Protein AF-A0A8H3M057-F1 (afdb_monomer)

Foldseek 3Di:
DDDDDDDDDCVCVPVDVVVVVVVVVVVVVVVVVVVVVVVVVVVVVVVVVVVVLVVVLVVCVVVPVPVNVCSVVVDDDDDDQDQWDWDDDPPDIDIDRDRVVVVVVVVVCVVPVDPPPPPPDPDLVSDDPVCNVVPPDDPPDDPCPCVCVPPDDDPVNVVVVVVPDDPPDDDDPCVVPD

Nearest PDB structures (foldseek):
  7vw7-assembly1_G  TM=2.055E-01  e=7.957E+00  Enterococcus hirae

Organism: NCBI:txid94130

Secondary structure (DSSP, 8-state):
-PPPPPPPPGGGGGS-HHHHHHHHHHHHHHHHHHHHHHHHHHHHHHHHHHHHHHHHHHHHHHH-HHHHHHHHH--PPPPPP-S-EEEE-SSSEEEE-SHHHHHHHHHHHHHHSS-S-----SSGGGS-HHHHHHHSPPTTS-GGGGTTTTSPPPHHHHHHHHHHSPTTPPPPGGGG--

Structure (mmCIF, N/CA/C/O backbone):
data_AF-A0A8H3M057-F1
#
_entry.id   AF-A0A8H3M057-F1
#
loop_
_atom_site.group_PDB
_atom_site.id
_atom_site.type_symbol
_atom_site.label_atom_id
_atom_site.label_alt_id
_atom_site.label_comp_id
_atom_site.label_asym_id
_atom_site.label_entity_id
_atom_site.label_seq_id
_atom_site.pdbx_PDB_ins_code
_atom_site.Cartn_x
_atom_site.Cartn_y
_atom_site.Cartn_z
_atom_site.occupancy
_atom_site.B_iso_or_equiv
_atom_site.auth_seq_id
_atom_site.auth_comp_id
_atom_site.auth_asym_id
_atom_site.auth_atom_id
_atom_site.pdbx_PDB_model_num
ATOM 1 N N . MET A 1 1 ? -50.864 49.221 27.587 1.00 43.59 1 MET A N 1
ATOM 2 C CA . MET A 1 1 ? -50.871 47.909 26.902 1.00 43.59 1 MET A CA 1
ATOM 3 C C . MET A 1 1 ? -50.223 46.885 27.823 1.00 43.59 1 MET A C 1
ATOM 5 O O . MET A 1 1 ? -49.006 46.873 27.939 1.00 43.59 1 MET A O 1
ATOM 9 N N . THR A 1 2 ? -51.013 46.100 28.552 1.00 45.50 2 THR A N 1
ATOM 10 C CA . THR A 1 2 ? -50.520 45.075 29.485 1.00 45.50 2 THR A CA 1
ATOM 11 C C . THR A 1 2 ? -50.553 43.710 28.795 1.00 45.50 2 THR A C 1
ATOM 13 O O . THR A 1 2 ? -51.601 43.257 28.344 1.00 45.50 2 THR A O 1
ATOM 16 N N . LYS A 1 3 ? -49.381 43.079 28.643 1.00 47.88 3 LYS A N 1
ATOM 17 C CA . LYS A 1 3 ? -49.221 41.743 28.044 1.00 47.88 3 LYS A CA 1
ATOM 18 C C . LYS A 1 3 ? -49.900 40.702 28.942 1.00 47.88 3 LYS A C 1
ATOM 20 O O . LYS A 1 3 ? -49.518 40.570 30.102 1.00 47.88 3 LYS A O 1
ATOM 25 N N . SER A 1 4 ? -50.885 39.973 28.415 1.00 59.31 4 SER A N 1
ATOM 26 C CA . SER A 1 4 ? -51.524 38.864 29.128 1.00 59.31 4 SER A CA 1
ATOM 27 C C . SER A 1 4 ? -50.555 37.688 29.243 1.00 59.31 4 SER A C 1
ATOM 29 O O . SER A 1 4 ? -50.058 37.186 28.232 1.00 59.31 4 SER A O 1
ATOM 31 N N . VAL A 1 5 ? -50.293 37.253 30.472 1.00 62.84 5 VAL A N 1
ATOM 32 C CA . VAL A 1 5 ? -49.501 36.054 30.765 1.00 62.84 5 VAL A CA 1
ATOM 33 C C . VAL A 1 5 ? -50.292 34.824 30.297 1.00 62.84 5 VAL A C 1
ATOM 35 O O . VAL A 1 5 ? -51.479 34.729 30.620 1.00 62.84 5 VAL A O 1
ATOM 38 N N . PRO A 1 6 ? -49.691 33.891 29.537 1.00 60.84 6 PRO A N 1
ATOM 39 C CA . PRO A 1 6 ? -50.387 32.681 29.132 1.00 60.84 6 PRO A CA 1
ATOM 40 C C . PRO A 1 6 ? -50.593 31.793 30.361 1.00 60.84 6 PRO A C 1
ATOM 42 O O . PRO A 1 6 ? -49.635 31.381 31.014 1.00 60.84 6 PRO A O 1
ATOM 45 N N . VAL A 1 7 ? -51.857 31.530 30.690 1.00 64.88 7 VAL A N 1
ATOM 46 C CA . VAL A 1 7 ? -52.239 30.639 31.788 1.00 64.88 7 VAL A CA 1
ATOM 47 C C . VAL A 1 7 ? -52.085 29.202 31.303 1.00 64.88 7 VAL A C 1
ATOM 49 O O . VAL A 1 7 ? -52.731 28.788 30.340 1.00 64.88 7 VAL A O 1
ATOM 52 N N . LEU A 1 8 ? -51.199 28.452 31.958 1.00 59.88 8 LEU A N 1
ATOM 53 C CA . LEU A 1 8 ? -51.015 27.026 31.701 1.00 59.88 8 LEU A CA 1
ATOM 54 C C . LEU A 1 8 ? -52.306 26.254 32.046 1.00 59.88 8 LEU A C 1
ATOM 56 O O . LEU A 1 8 ? -52.955 26.570 33.046 1.00 59.88 8 LEU A O 1
ATOM 60 N N . PRO A 1 9 ? -52.693 25.245 31.245 1.00 65.25 9 PRO A N 1
ATOM 61 C CA . PRO A 1 9 ? -53.917 24.485 31.465 1.00 65.25 9 PRO A CA 1
ATOM 62 C C . PRO A 1 9 ? -53.894 23.766 32.822 1.00 65.25 9 PRO A C 1
ATOM 64 O O . PRO A 1 9 ? -52.920 23.101 33.176 1.00 65.25 9 PRO A O 1
ATOM 67 N N . LEU A 1 10 ? -55.004 23.865 33.564 1.00 56.84 10 LEU A N 1
ATOM 68 C CA . LEU A 1 10 ? -55.187 23.300 34.912 1.00 56.84 10 LEU A CA 1
ATOM 69 C C . LEU A 1 10 ? -54.971 21.777 34.977 1.00 56.84 10 LEU A C 1
ATOM 71 O O . LEU A 1 10 ? -54.727 21.233 36.050 1.00 56.84 10 LEU A O 1
ATOM 75 N N . THR A 1 11 ? -55.002 21.082 33.841 1.00 56.75 11 THR A N 1
ATOM 76 C CA . THR A 1 11 ? -54.708 19.647 33.735 1.00 56.75 11 THR A CA 1
ATOM 77 C C . THR A 1 11 ? -53.265 19.302 34.116 1.00 56.75 11 THR A C 1
ATOM 79 O O . THR A 1 11 ? -53.031 18.217 34.648 1.00 56.75 11 THR A O 1
ATOM 82 N N . LEU A 1 12 ? -52.320 20.238 33.950 1.00 54.53 12 LEU A N 1
ATOM 83 C CA . LEU A 1 12 ? -50.931 20.083 34.399 1.00 54.53 12 LEU A CA 1
ATOM 84 C C . LEU A 1 12 ? -50.784 20.140 35.927 1.00 54.53 12 LEU A C 1
ATOM 86 O O . LEU A 1 12 ? -49.769 19.690 36.445 1.00 54.53 12 LEU A O 1
ATOM 90 N N . SER A 1 13 ? -51.787 20.634 36.664 1.00 55.25 13 SER A N 1
ATOM 91 C CA . SER A 1 13 ? -51.746 20.643 38.136 1.00 55.25 13 SER A CA 1
ATOM 92 C C . SER A 1 13 ? -51.894 19.247 38.752 1.00 55.25 13 SER A C 1
ATOM 94 O O . SER A 1 13 ? -51.426 19.020 39.864 1.00 55.25 13 SER A O 1
ATOM 96 N N . SER A 1 14 ? -52.494 18.296 38.019 1.00 56.38 14 SER A N 1
ATOM 97 C CA . SER A 1 14 ? -52.568 16.883 38.428 1.00 56.38 14 SER A CA 1
ATOM 98 C C . SER A 1 14 ? -51.320 16.077 38.041 1.00 56.38 14 SER A C 1
ATOM 100 O O . SER A 1 14 ? -51.152 14.934 38.467 1.00 56.38 14 SER A O 1
ATOM 102 N N . CYS A 1 15 ? -50.422 16.665 37.244 1.00 56.84 15 CYS A N 1
ATOM 103 C CA . CYS A 1 15 ? -49.157 16.052 36.878 1.00 56.84 15 CYS A CA 1
ATOM 104 C C . CYS A 1 15 ? -48.163 16.251 38.026 1.00 56.84 15 CYS A C 1
ATOM 106 O O . CYS A 1 15 ? -47.521 17.293 38.137 1.00 56.84 15 CYS A O 1
ATOM 108 N N . GLN A 1 16 ? -48.017 15.245 38.890 1.00 63.81 16 GLN A N 1
ATOM 109 C CA . GLN A 1 16 ? -46.915 15.221 39.851 1.00 63.81 16 GLN A CA 1
ATOM 110 C C . GLN A 1 16 ? -45.584 15.298 39.092 1.00 63.81 16 GLN A C 1
ATOM 112 O O . GLN A 1 16 ? -45.336 14.488 38.196 1.00 63.81 16 GLN A O 1
ATOM 117 N N . ALA A 1 17 ? -44.724 16.253 39.459 1.00 66.94 17 ALA A N 1
ATOM 118 C CA . ALA A 1 17 ? -43.394 16.423 38.868 1.00 66.94 17 ALA A CA 1
ATOM 119 C C . ALA A 1 17 ? -42.582 15.113 38.887 1.00 66.94 17 ALA A C 1
ATOM 121 O O . ALA A 1 17 ? -41.850 14.815 37.946 1.00 66.94 17 ALA A O 1
ATOM 122 N N . ASP A 1 18 ? -42.802 14.278 39.904 1.00 72.31 18 ASP A N 1
ATOM 123 C CA . ASP A 1 18 ? -42.192 12.956 40.042 1.00 72.31 18 ASP A CA 1
ATOM 124 C C . ASP A 1 18 ? -42.538 12.006 38.887 1.00 72.31 18 ASP A C 1
ATOM 126 O O . ASP A 1 18 ? -41.692 11.220 38.466 1.00 72.31 18 ASP A O 1
ATOM 130 N N . ASN A 1 19 ? -43.748 12.085 38.325 1.00 77.44 19 ASN A N 1
ATOM 131 C CA . ASN A 1 19 ? -44.142 11.267 37.174 1.00 77.44 19 ASN A CA 1
ATOM 132 C C . ASN A 1 19 ? -43.442 11.730 35.893 1.00 77.44 19 ASN A C 1
ATOM 134 O O . ASN A 1 19 ? -43.066 10.901 35.065 1.00 77.44 19 ASN A O 1
ATOM 138 N N . PHE A 1 20 ? -43.231 13.040 35.743 1.00 83.00 20 PHE A N 1
ATOM 139 C CA . PHE A 1 20 ? -42.493 13.592 34.611 1.00 83.00 20 PHE A CA 1
ATOM 140 C C . PHE A 1 20 ? -41.004 13.239 34.689 1.00 83.00 20 PHE A C 1
ATOM 142 O O . PHE A 1 20 ? -40.439 12.770 33.704 1.00 83.00 20 PHE A O 1
ATOM 149 N N . ASN A 1 21 ? -40.392 13.377 35.868 1.00 85.12 21 ASN A N 1
ATOM 150 C CA . ASN A 1 21 ? -38.995 13.002 36.094 1.00 85.12 21 ASN A CA 1
ATOM 151 C C . ASN A 1 21 ? -38.770 11.504 35.854 1.00 85.12 21 ASN A C 1
ATOM 153 O O . ASN A 1 21 ? -37.876 11.141 35.098 1.00 85.12 21 ASN A O 1
ATOM 157 N N . LYS A 1 22 ? -39.648 10.633 36.373 1.00 86.88 22 LYS A N 1
ATOM 158 C CA . LYS A 1 22 ? -39.590 9.185 36.101 1.00 86.88 22 LYS A CA 1
ATOM 159 C C . LYS A 1 22 ? -39.684 8.859 34.609 1.00 86.88 22 LYS A C 1
ATOM 161 O O . LYS A 1 22 ? -38.967 7.985 34.121 1.00 86.88 22 LYS A O 1
ATOM 166 N N . LEU A 1 23 ? -40.564 9.542 33.876 1.00 89.50 23 LEU A N 1
ATOM 167 C CA . LEU A 1 23 ? -40.721 9.341 32.435 1.00 89.50 23 LEU A CA 1
ATOM 168 C C . LEU A 1 23 ? -39.486 9.824 31.664 1.00 89.50 23 LEU A C 1
ATOM 170 O O . LEU A 1 23 ? -39.010 9.125 30.769 1.00 89.50 23 LEU A O 1
ATOM 174 N N . PHE A 1 24 ? -38.936 10.979 32.041 1.00 91.94 24 PHE A N 1
ATOM 175 C CA . PHE A 1 24 ? -37.699 11.507 31.475 1.00 91.94 24 PHE A CA 1
ATOM 176 C C . PHE A 1 24 ? -36.509 10.573 31.729 1.00 91.94 24 PHE A C 1
ATOM 178 O O . PHE A 1 24 ? -35.771 10.258 30.795 1.00 91.94 24 PHE A O 1
ATOM 185 N N . ASP A 1 25 ? -36.361 10.063 32.953 1.00 93.00 25 ASP A N 1
ATOM 186 C CA . ASP A 1 25 ? -35.314 9.107 33.319 1.00 93.00 25 ASP A CA 1
ATOM 187 C C . ASP A 1 25 ? -35.438 7.808 32.520 1.00 93.00 25 ASP A C 1
ATOM 189 O O . ASP A 1 25 ? -34.443 7.297 32.001 1.00 93.00 25 ASP A O 1
ATOM 193 N N . THR A 1 26 ? -36.667 7.315 32.344 1.00 95.06 26 THR A N 1
ATOM 194 C CA . THR A 1 26 ? -36.945 6.118 31.540 1.00 95.06 26 THR A CA 1
ATOM 195 C C . THR A 1 26 ? -36.559 6.338 30.079 1.00 95.06 26 THR A C 1
ATOM 197 O O . THR A 1 26 ? -35.817 5.535 29.518 1.00 95.06 26 THR A O 1
ATOM 200 N N . LEU A 1 27 ? -36.980 7.449 29.465 1.00 94.94 27 LEU A N 1
ATOM 201 C CA . LEU A 1 27 ? -36.620 7.783 28.082 1.00 94.94 27 LEU A CA 1
ATOM 202 C C . LEU A 1 27 ? -35.111 7.978 27.907 1.00 94.94 27 LEU A C 1
ATOM 204 O O . LEU A 1 27 ? -34.534 7.501 26.930 1.00 94.94 27 LEU A O 1
ATOM 208 N N . SER A 1 28 ? -34.461 8.650 28.857 1.00 96.19 28 SER A N 1
ATOM 209 C CA . SER A 1 28 ? -33.010 8.843 28.876 1.00 96.19 28 SER A CA 1
ATOM 210 C C . SER A 1 28 ? -32.277 7.504 28.952 1.00 96.19 28 SER A C 1
ATOM 212 O O . SER A 1 28 ? -31.330 7.266 28.199 1.00 96.19 28 SER A O 1
ATOM 214 N N . HIS A 1 29 ? -32.745 6.593 29.807 1.00 96.38 29 HIS A N 1
ATOM 215 C CA . HIS A 1 29 ? -32.202 5.245 29.920 1.00 96.38 29 HIS A CA 1
ATOM 216 C C . HIS A 1 29 ? -32.407 4.437 28.630 1.00 96.38 29 HIS A C 1
ATOM 218 O O . HIS A 1 29 ? -31.439 3.904 28.088 1.00 96.38 29 HIS A O 1
ATOM 224 N N . SER A 1 30 ? -33.622 4.412 28.078 1.00 96.75 30 SER A N 1
ATOM 225 C CA . SER A 1 30 ? -33.925 3.726 26.816 1.00 96.75 30 SER A CA 1
ATOM 226 C C . SER A 1 30 ? -33.113 4.272 25.641 1.00 96.75 30 SER A C 1
ATOM 228 O O . SER A 1 30 ? -32.605 3.493 24.841 1.00 96.75 30 SER A O 1
ATOM 230 N N . SER A 1 31 ? -32.926 5.591 25.555 1.00 97.44 31 SER A N 1
ATOM 231 C CA . SER A 1 31 ? -32.091 6.228 24.529 1.00 97.44 31 SER A CA 1
ATOM 232 C C . SER A 1 31 ? -30.629 5.780 24.625 1.00 97.44 31 SER A C 1
ATOM 234 O O . SER A 1 31 ? -30.019 5.407 23.620 1.00 97.44 31 SER A O 1
ATOM 236 N N . LYS A 1 32 ? -30.072 5.722 25.844 1.00 97.62 32 LYS A N 1
ATOM 237 C CA . LYS A 1 32 ? -28.714 5.205 26.082 1.00 97.62 32 LYS A CA 1
ATOM 238 C C . LYS A 1 32 ? -28.589 3.733 25.688 1.00 97.62 32 LYS A C 1
ATOM 240 O O . LYS A 1 32 ? -27.613 3.378 25.031 1.00 97.62 32 LYS A O 1
ATOM 245 N N . LEU A 1 33 ? -29.572 2.900 26.043 1.00 97.94 33 LEU A N 1
ATOM 246 C CA . LEU A 1 33 ? -29.604 1.485 25.658 1.00 97.94 33 LEU A CA 1
ATOM 247 C C . LEU A 1 33 ? -29.672 1.313 24.138 1.00 97.94 33 LEU A C 1
ATOM 249 O O . LEU A 1 33 ? -28.899 0.541 23.578 1.00 97.94 33 LEU A O 1
ATOM 253 N N . LEU A 1 34 ? -30.541 2.067 23.462 1.00 98.25 34 LEU A N 1
ATOM 254 C CA . LEU A 1 34 ? -30.676 2.023 22.008 1.00 98.25 34 LEU A CA 1
ATOM 255 C C . LEU A 1 34 ? -29.378 2.444 21.315 1.00 98.25 34 LEU A C 1
ATOM 257 O O . LEU A 1 34 ? -28.934 1.780 20.382 1.00 98.25 34 LEU A O 1
ATOM 261 N N . ARG A 1 35 ? -28.732 3.510 21.800 1.00 98.19 35 ARG A N 1
ATOM 262 C CA . ARG A 1 35 ? -27.425 3.941 21.294 1.00 98.19 35 ARG A CA 1
ATOM 263 C C . ARG A 1 35 ? -26.358 2.866 21.504 1.00 98.19 35 ARG A C 1
ATOM 265 O O . ARG A 1 35 ? -25.562 2.633 20.602 1.00 98.19 35 ARG A O 1
ATOM 272 N N . GLY A 1 36 ? -26.351 2.200 22.659 1.00 98.38 36 GLY A N 1
ATOM 273 C CA . GLY A 1 36 ? -25.453 1.075 22.931 1.00 98.38 36 GLY A CA 1
ATOM 274 C C . GLY A 1 36 ? -25.667 -0.093 21.965 1.00 98.38 36 GLY A C 1
ATOM 275 O O . GLY A 1 36 ? -24.707 -0.589 21.382 1.00 98.38 36 GLY A O 1
ATOM 276 N N . LEU A 1 37 ? -26.924 -0.478 21.734 1.00 98.31 37 LEU A N 1
ATOM 277 C CA . LEU A 1 37 ? -27.286 -1.523 20.773 1.00 98.31 37 LEU A CA 1
ATOM 278 C C . LEU A 1 37 ? -26.901 -1.155 19.337 1.00 98.31 37 LEU A C 1
ATOM 280 O O . LEU A 1 37 ? -26.382 -2.001 18.615 1.00 98.31 37 LEU A O 1
ATOM 284 N N . HIS A 1 38 ? -27.117 0.098 18.932 1.00 98.19 38 HIS A N 1
ATOM 285 C CA . HIS A 1 38 ? -26.703 0.587 17.618 1.00 98.19 38 HIS A CA 1
ATOM 286 C C . HIS A 1 38 ? -25.192 0.451 17.425 1.00 98.19 38 HIS A C 1
ATOM 288 O O . HIS A 1 38 ? -24.759 -0.132 16.440 1.00 98.19 38 HIS A O 1
ATOM 294 N N . LEU A 1 39 ? -24.393 0.938 18.381 1.00 98.44 39 LEU A N 1
ATOM 295 C CA . LEU A 1 39 ? -22.930 0.847 18.314 1.00 98.44 39 LEU A CA 1
ATOM 296 C C . LEU A 1 39 ? -22.446 -0.608 18.263 1.00 98.44 39 LEU A C 1
ATOM 298 O O . LEU A 1 39 ? -21.496 -0.912 17.547 1.00 98.44 39 LEU A O 1
ATOM 302 N N . LEU A 1 40 ? -23.111 -1.511 18.990 1.00 98.38 40 LEU A N 1
ATOM 303 C CA . LEU A 1 40 ? -22.807 -2.940 18.934 1.00 98.38 40 LEU A CA 1
ATOM 304 C C . LEU A 1 40 ? -23.081 -3.516 17.538 1.00 98.38 40 LEU A C 1
ATOM 306 O O . LEU A 1 40 ? -22.223 -4.192 16.980 1.00 98.38 40 LEU A O 1
ATOM 310 N N . LYS A 1 41 ? -24.246 -3.216 16.954 1.00 98.31 41 LYS A N 1
ATOM 311 C CA . LYS A 1 41 ? -24.603 -3.676 15.604 1.00 98.31 41 LYS A CA 1
ATOM 312 C C . LYS A 1 41 ? -23.725 -3.081 14.517 1.00 98.31 41 LYS A C 1
ATOM 314 O O . LYS A 1 41 ? -23.362 -3.783 13.579 1.00 98.31 41 LYS A O 1
ATOM 319 N N . GLU A 1 42 ? -23.356 -1.818 14.658 1.00 98.38 42 GLU A N 1
ATOM 320 C CA . GLU A 1 42 ? -22.405 -1.168 13.768 1.00 98.38 42 GLU A CA 1
ATOM 321 C C . GLU A 1 42 ? -21.048 -1.870 13.828 1.00 98.38 42 GLU A C 1
ATOM 323 O O . GLU A 1 42 ? -20.503 -2.211 12.784 1.00 98.38 42 GLU A O 1
ATOM 328 N N . LYS A 1 43 ? -20.548 -2.189 15.028 1.00 98.38 43 LYS A N 1
ATOM 329 C CA . LYS A 1 43 ? -19.308 -2.956 15.181 1.00 98.38 43 LYS A CA 1
ATOM 330 C C . LYS A 1 43 ? -19.400 -4.346 14.542 1.00 98.38 43 LYS A C 1
ATOM 332 O O . LYS A 1 43 ? -18.522 -4.697 13.766 1.00 98.38 43 LYS A O 1
ATOM 337 N N . GLU A 1 44 ? -20.466 -5.103 14.807 1.00 98.31 44 GLU A N 1
ATOM 338 C CA . GLU A 1 44 ? -20.681 -6.426 14.191 1.00 98.31 44 GLU A CA 1
ATOM 339 C C . GLU A 1 44 ? -20.674 -6.355 12.655 1.00 98.31 44 GLU A C 1
ATOM 341 O O . GLU A 1 44 ? -20.100 -7.218 11.983 1.00 98.31 44 GLU A O 1
ATOM 346 N N . PHE A 1 45 ? -21.293 -5.315 12.091 1.00 98.44 45 PHE A N 1
ATOM 347 C CA . PHE A 1 45 ? -21.301 -5.079 10.652 1.00 98.44 45 PHE A CA 1
ATOM 348 C C . PHE A 1 45 ? -19.905 -4.739 10.119 1.00 98.44 45 PHE A C 1
ATOM 350 O O . PHE A 1 45 ? -19.492 -5.302 9.105 1.00 98.44 45 PHE A O 1
ATOM 357 N N . GLN A 1 46 ? -19.168 -3.857 10.801 1.00 98.31 46 GLN A N 1
ATOM 358 C CA . GLN A 1 46 ? -17.799 -3.506 10.420 1.00 98.31 46 GLN A CA 1
ATOM 359 C C . GLN A 1 46 ? -16.884 -4.733 10.452 1.00 98.31 46 GLN A C 1
ATOM 361 O O . GLN A 1 46 ? -16.205 -5.001 9.464 1.00 98.31 46 GLN A O 1
ATOM 366 N N . ASP A 1 47 ? -16.930 -5.526 11.524 1.00 98.31 47 ASP A N 1
ATOM 367 C CA . ASP A 1 47 ? -16.115 -6.737 11.673 1.00 98.31 47 ASP A CA 1
ATOM 368 C C . ASP A 1 47 ? -16.423 -7.752 10.556 1.00 98.31 47 ASP A C 1
ATOM 370 O O . ASP A 1 47 ? -15.514 -8.298 9.925 1.00 98.31 47 ASP A O 1
ATOM 374 N N . SER A 1 48 ? -17.709 -7.948 10.240 1.00 98.25 48 SER A N 1
ATOM 375 C CA . SER A 1 48 ? -18.142 -8.832 9.148 1.00 98.25 48 SER A CA 1
ATOM 376 C C . SER A 1 48 ? -17.692 -8.323 7.777 1.00 98.25 48 SER A C 1
ATOM 378 O O . SER A 1 48 ? -17.239 -9.103 6.940 1.00 98.25 48 SER A O 1
ATOM 380 N N . SER A 1 49 ? -17.789 -7.012 7.549 1.00 97.94 49 SER A N 1
ATOM 381 C CA . SER A 1 49 ? -17.362 -6.374 6.304 1.00 97.94 49 SER A CA 1
ATOM 382 C C . SER A 1 49 ? -15.853 -6.494 6.108 1.00 97.94 49 SER A C 1
ATOM 384 O O . SER A 1 49 ? -15.408 -6.895 5.033 1.00 97.94 49 SER A O 1
ATOM 386 N N . ILE A 1 50 ? -15.059 -6.217 7.148 1.00 96.62 50 ILE A N 1
ATOM 387 C CA . ILE A 1 50 ? -13.598 -6.357 7.116 1.00 96.62 50 ILE A CA 1
ATOM 388 C C . ILE A 1 50 ? -13.224 -7.797 6.773 1.00 96.62 50 ILE A C 1
ATOM 390 O O . ILE A 1 50 ? -12.433 -8.018 5.856 1.00 96.62 50 ILE A O 1
ATOM 394 N N . LYS A 1 51 ? -13.836 -8.777 7.448 1.00 98.06 51 LYS A N 1
ATOM 395 C CA . LYS A 1 51 ? -13.576 -10.195 7.192 1.00 98.06 51 LYS A CA 1
ATOM 396 C C . LYS A 1 51 ? -13.880 -10.581 5.743 1.00 98.06 51 LYS A C 1
ATOM 398 O O . LYS A 1 51 ? -13.030 -11.172 5.086 1.00 98.06 51 LYS A O 1
ATOM 403 N N . ALA A 1 52 ? -15.039 -10.181 5.223 1.00 97.50 52 ALA A N 1
ATOM 404 C CA . ALA A 1 52 ? -15.422 -10.468 3.843 1.00 97.50 52 ALA A CA 1
ATOM 405 C C . ALA A 1 52 ? -14.466 -9.830 2.817 1.00 97.50 52 ALA A C 1
ATOM 407 O O . ALA A 1 52 ? -14.141 -10.447 1.804 1.00 97.50 52 ALA A O 1
ATOM 408 N N . HIS A 1 53 ? -13.977 -8.611 3.073 1.00 95.12 53 HIS A N 1
ATOM 409 C CA . HIS A 1 53 ? -12.997 -7.965 2.194 1.00 95.12 53 HIS A CA 1
ATOM 410 C C . HIS A 1 53 ? -11.634 -8.664 2.228 1.00 95.12 53 HIS A C 1
ATOM 412 O O . HIS A 1 53 ? -10.990 -8.753 1.184 1.00 95.12 53 HIS A O 1
ATOM 418 N N . ILE A 1 54 ? -11.204 -9.171 3.389 1.00 95.31 54 ILE A N 1
ATOM 419 C CA . ILE A 1 54 ? -9.980 -9.976 3.511 1.00 95.31 54 ILE A CA 1
ATOM 420 C C . ILE A 1 54 ? -10.131 -11.276 2.717 1.00 95.31 54 ILE A C 1
ATOM 422 O O . ILE A 1 54 ? -9.313 -11.532 1.841 1.00 95.31 54 ILE A O 1
ATOM 426 N N . GLU A 1 55 ? -11.210 -12.031 2.938 1.00 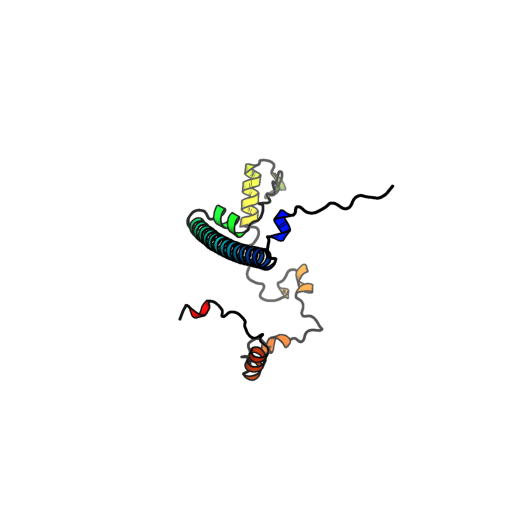96.75 55 GLU A N 1
ATOM 427 C CA . GLU A 1 55 ? -11.475 -13.292 2.230 1.00 96.75 55 GLU A CA 1
ATOM 428 C C . GLU A 1 55 ? -11.527 -13.092 0.706 1.00 96.75 55 GLU A C 1
ATOM 430 O O . GLU A 1 55 ? -10.912 -13.842 -0.050 1.00 96.75 55 GL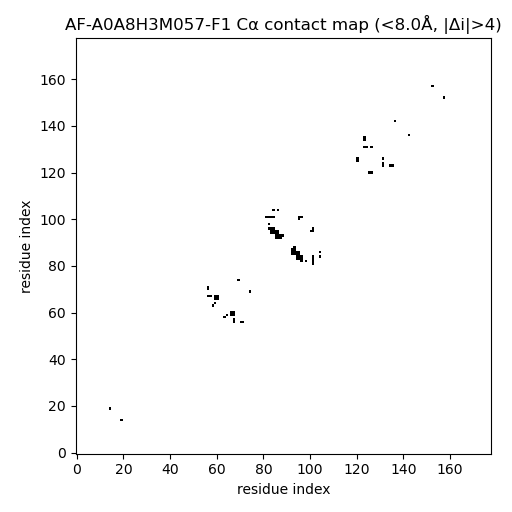U A O 1
ATOM 435 N N . ASN A 1 56 ? -12.204 -12.039 0.238 1.00 95.62 56 ASN A N 1
ATOM 436 C CA . ASN A 1 56 ? -12.259 -11.709 -1.186 1.00 95.62 56 ASN A CA 1
ATOM 437 C C . ASN A 1 56 ? -10.881 -11.330 -1.748 1.00 95.62 56 ASN A C 1
ATOM 439 O O . ASN A 1 56 ? -10.548 -11.657 -2.885 1.00 95.62 56 ASN A O 1
ATOM 443 N N . ARG A 1 57 ? -10.064 -10.620 -0.968 1.00 94.25 57 ARG A N 1
ATOM 444 C CA . ARG A 1 57 ? -8.708 -10.252 -1.374 1.00 94.25 57 ARG A CA 1
ATOM 445 C C . ARG A 1 57 ? -7.809 -11.481 -1.479 1.00 94.25 57 ARG A C 1
ATOM 447 O O . ARG A 1 57 ? -7.066 -11.574 -2.450 1.00 94.25 57 ARG A O 1
ATOM 454 N N . ASP A 1 58 ? -7.906 -12.407 -0.535 1.00 95.38 58 ASP A N 1
ATOM 455 C CA . ASP A 1 58 ? -7.135 -13.651 -0.545 1.00 95.38 58 ASP A CA 1
ATOM 456 C C . ASP A 1 58 ? -7.558 -14.536 -1.730 1.00 95.38 58 ASP A C 1
ATOM 458 O O . ASP A 1 58 ? -6.710 -15.027 -2.468 1.00 95.38 58 ASP A O 1
ATOM 462 N N . LEU A 1 59 ? -8.859 -14.614 -2.028 1.00 96.75 59 LEU A N 1
ATOM 463 C CA . LEU A 1 59 ? -9.348 -15.272 -3.243 1.00 96.75 59 LEU A CA 1
ATOM 464 C C . LEU A 1 59 ? -8.787 -14.626 -4.519 1.00 96.75 59 LEU A C 1
ATOM 466 O O . LEU A 1 59 ? -8.369 -15.326 -5.443 1.00 96.75 59 LEU A O 1
ATOM 470 N N . ASN A 1 60 ? -8.774 -13.292 -4.592 1.00 96.00 60 ASN A N 1
ATOM 471 C CA . ASN A 1 60 ? -8.211 -12.580 -5.739 1.00 96.00 60 ASN A CA 1
ATOM 472 C C . ASN A 1 60 ? -6.703 -12.814 -5.865 1.00 96.00 60 ASN A C 1
ATOM 474 O O . ASN A 1 60 ? -6.202 -12.852 -6.981 1.00 96.00 60 ASN A O 1
ATOM 478 N N . PHE A 1 61 ? -5.971 -13.002 -4.766 1.00 94.94 61 PHE A N 1
ATOM 479 C CA . PHE A 1 61 ? -4.546 -13.324 -4.833 1.00 94.94 61 PHE A CA 1
ATOM 480 C C . PHE A 1 61 ? -4.298 -14.615 -5.627 1.00 94.94 61 PHE A C 1
ATOM 482 O O . PHE A 1 61 ? -3.411 -14.642 -6.481 1.00 94.94 61 PHE A O 1
ATOM 489 N N . ASP A 1 62 ? -5.130 -15.637 -5.410 1.00 95.06 62 ASP A N 1
ATOM 490 C CA . ASP A 1 62 ? -5.010 -16.933 -6.084 1.00 95.06 62 ASP A CA 1
ATOM 491 C C . ASP A 1 62 ? -5.612 -16.950 -7.500 1.00 95.06 62 ASP A C 1
ATOM 493 O O . ASP A 1 62 ? -5.146 -17.692 -8.367 1.00 95.06 62 ASP A O 1
A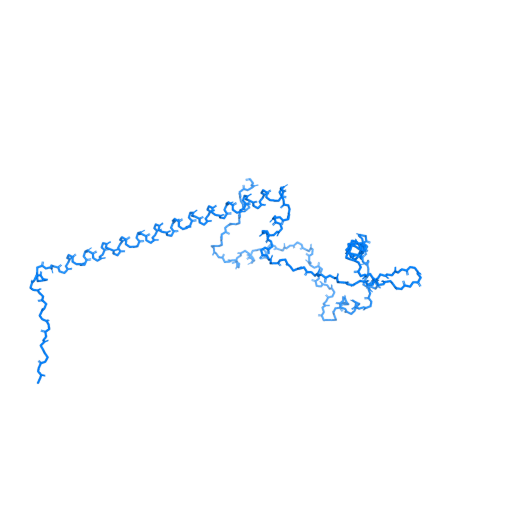TOM 497 N N . THR A 1 63 ? -6.660 -16.157 -7.750 1.00 96.00 63 THR A N 1
ATOM 498 C CA . THR A 1 63 ? -7.470 -16.253 -8.983 1.00 96.00 63 THR A CA 1
ATOM 499 C C . THR A 1 63 ? -7.281 -15.099 -9.969 1.00 96.00 63 THR A C 1
ATOM 501 O O . THR A 1 63 ? -7.337 -15.320 -11.179 1.00 96.00 63 THR A O 1
ATOM 504 N N . ASP A 1 64 ? -7.040 -13.878 -9.486 1.00 95.00 64 ASP A N 1
ATOM 505 C CA . ASP A 1 64 ? -6.864 -12.669 -10.295 1.00 95.00 64 ASP A CA 1
ATOM 506 C C . ASP A 1 64 ? -5.932 -11.662 -9.600 1.00 95.00 64 ASP A C 1
ATOM 508 O O . ASP A 1 64 ? -6.345 -10.720 -8.908 1.00 95.00 64 ASP A O 1
ATOM 512 N N . ILE A 1 65 ? -4.635 -11.833 -9.867 1.00 93.62 65 ILE A N 1
ATOM 513 C CA . ILE A 1 65 ? -3.560 -10.978 -9.353 1.00 93.62 65 ILE A CA 1
ATOM 514 C C . ILE A 1 65 ? -3.818 -9.494 -9.670 1.00 93.62 65 ILE A C 1
ATOM 516 O O . ILE A 1 65 ? -3.460 -8.631 -8.868 1.00 93.62 65 ILE A O 1
ATOM 520 N N . SER A 1 66 ? -4.458 -9.161 -10.797 1.00 89.81 66 SER A N 1
ATOM 521 C CA . SER A 1 66 ? -4.727 -7.761 -11.151 1.00 89.81 66 SER A CA 1
ATOM 522 C C . SER A 1 66 ? -5.740 -7.143 -10.192 1.00 89.81 66 SER A C 1
ATOM 524 O O . SER A 1 66 ? -5.500 -6.060 -9.656 1.00 89.81 66 SER A O 1
ATOM 526 N N . SER A 1 67 ? -6.845 -7.839 -9.922 1.00 91.12 67 SER A N 1
ATOM 527 C CA . SER A 1 67 ? -7.855 -7.394 -8.957 1.00 91.12 67 SER A CA 1
ATOM 528 C C . SER A 1 67 ? -7.307 -7.332 -7.532 1.00 91.12 67 SER A C 1
ATOM 530 O O . SER A 1 67 ? -7.587 -6.367 -6.816 1.00 91.12 67 SER A O 1
ATOM 532 N N . PHE A 1 68 ? -6.454 -8.283 -7.138 1.00 93.94 68 PHE A N 1
ATOM 533 C CA . PHE A 1 68 ? -5.726 -8.226 -5.867 1.00 93.94 68 PHE A CA 1
ATOM 534 C C . PHE A 1 68 ? -4.857 -6.966 -5.763 1.00 93.94 68 PHE A C 1
ATOM 536 O O . PHE A 1 68 ? -4.989 -6.199 -4.807 1.00 93.94 68 PHE A O 1
ATOM 543 N N . ILE A 1 69 ? -4.006 -6.717 -6.763 1.00 89.94 69 ILE A N 1
ATOM 544 C CA . ILE A 1 69 ? -3.115 -5.551 -6.810 1.00 89.94 69 ILE A CA 1
ATOM 545 C C . ILE A 1 69 ? -3.927 -4.253 -6.721 1.00 89.94 69 ILE A C 1
ATOM 547 O O . ILE A 1 69 ? -3.580 -3.361 -5.943 1.00 89.94 69 ILE A O 1
ATO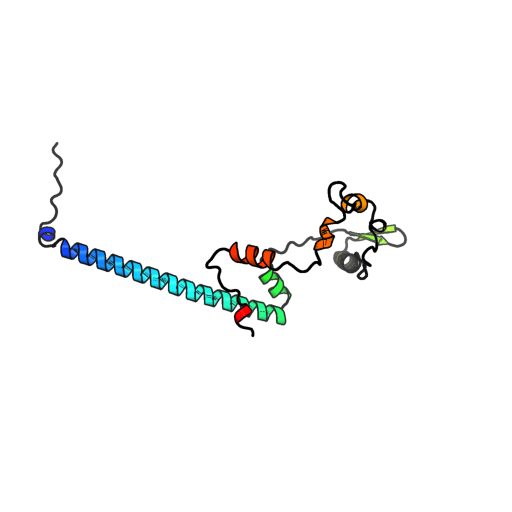M 551 N N . ASN A 1 70 ? -5.032 -4.156 -7.462 1.00 88.62 70 ASN A N 1
ATOM 552 C CA . ASN A 1 70 ? -5.914 -2.989 -7.435 1.00 88.62 70 ASN A CA 1
ATOM 553 C C . ASN A 1 70 ? -6.515 -2.768 -6.038 1.00 88.62 70 ASN A C 1
ATOM 555 O O . ASN A 1 70 ? -6.532 -1.640 -5.540 1.00 88.62 70 ASN A O 1
ATOM 559 N N . SER A 1 71 ? -6.978 -3.846 -5.400 1.00 87.44 71 SER A N 1
ATOM 560 C CA . SER A 1 71 ? -7.574 -3.820 -4.062 1.00 87.44 71 SER A CA 1
ATOM 561 C C . SER A 1 71 ? -6.566 -3.403 -2.986 1.00 87.44 71 SER A C 1
ATOM 563 O O . SER A 1 71 ? -6.870 -2.531 -2.175 1.00 87.44 71 SER A O 1
ATOM 565 N N . VAL A 1 72 ? -5.352 -3.965 -3.001 1.00 89.38 72 VAL A N 1
ATOM 566 C CA . VAL A 1 72 ? -4.309 -3.678 -1.999 1.00 89.38 72 VAL A CA 1
ATOM 567 C C . VAL A 1 72 ? -3.774 -2.260 -2.126 1.00 89.38 72 VAL A C 1
ATOM 569 O O . VAL A 1 72 ? -3.536 -1.591 -1.123 1.00 89.38 72 VAL A O 1
ATOM 572 N N . LEU A 1 73 ? -3.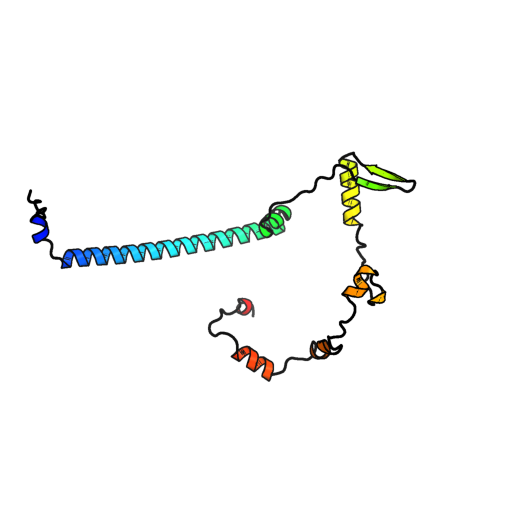547 -1.797 -3.355 1.00 86.25 73 LEU A N 1
ATOM 573 C CA . LEU A 1 73 ? -2.918 -0.502 -3.574 1.00 86.25 73 LEU A CA 1
ATOM 574 C C . LEU A 1 73 ? -3.882 0.665 -3.353 1.00 86.25 73 LEU A C 1
ATOM 576 O O . LEU A 1 73 ? -3.406 1.785 -3.174 1.00 86.25 73 LEU A O 1
ATOM 580 N N . SER A 1 74 ? -5.200 0.422 -3.401 1.00 79.88 74 SER A N 1
ATOM 581 C CA . SER A 1 74 ? -6.268 1.415 -3.207 1.00 79.88 74 SER A CA 1
ATOM 582 C C . SER A 1 74 ? -5.994 2.756 -3.916 1.00 79.88 74 SER A C 1
ATOM 584 O O . SER A 1 74 ? -6.305 3.833 -3.402 1.00 79.88 74 SER A O 1
ATOM 586 N N . ARG A 1 75 ? -5.367 2.709 -5.098 1.00 79.31 75 ARG A N 1
ATOM 587 C CA . ARG A 1 75 ? -4.887 3.889 -5.831 1.00 79.31 75 ARG A CA 1
ATOM 588 C C . ARG A 1 75 ? -5.382 3.875 -7.265 1.00 79.31 75 ARG A C 1
ATOM 590 O O . ARG A 1 75 ? -5.505 2.817 -7.876 1.00 79.31 75 ARG A O 1
ATOM 597 N N . SER A 1 76 ? -5.611 5.059 -7.830 1.00 76.56 76 SER A N 1
ATOM 598 C CA . SER A 1 76 ? -5.971 5.170 -9.242 1.00 76.56 76 SER A CA 1
ATOM 599 C C . SER A 1 76 ? -4.781 4.830 -10.140 1.00 76.56 76 SER A C 1
ATOM 601 O O . SER A 1 76 ? -3.641 5.239 -9.895 1.00 76.56 76 SER A O 1
ATOM 603 N N . HIS A 1 77 ? -5.047 4.064 -11.195 1.00 73.69 77 HIS A N 1
ATOM 604 C CA . HIS A 1 77 ? -4.027 3.668 -12.156 1.00 73.69 77 HIS A CA 1
ATOM 605 C C . HIS A 1 77 ? -3.709 4.855 -13.056 1.00 73.69 77 HIS A C 1
ATOM 607 O O . HIS A 1 77 ? -4.563 5.339 -13.798 1.00 73.69 77 HIS A O 1
ATOM 613 N N . ARG A 1 78 ? -2.465 5.331 -12.992 1.00 79.56 78 ARG A N 1
ATOM 614 C CA . ARG A 1 78 ? -1.956 6.333 -13.928 1.00 79.56 78 ARG A CA 1
ATOM 615 C C . ARG A 1 78 ? -1.277 5.599 -15.071 1.00 79.56 78 ARG A C 1
ATOM 617 O O . ARG A 1 78 ? -0.302 4.887 -14.852 1.00 79.56 78 ARG A O 1
ATOM 624 N N . LYS A 1 79 ? -1.806 5.768 -16.279 1.00 80.69 79 LYS A N 1
ATOM 625 C CA . LYS A 1 79 ? -1.205 5.238 -17.501 1.00 80.69 7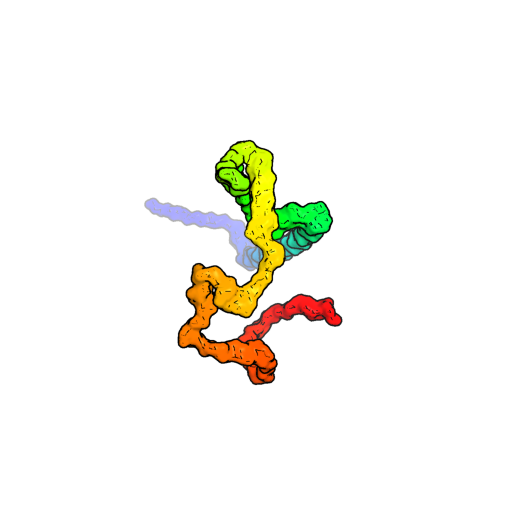9 LYS A CA 1
ATOM 626 C C . LYS A 1 79 ? -0.515 6.376 -18.238 1.00 80.69 79 LYS A C 1
ATOM 628 O O . LYS A 1 79 ? -1.125 7.416 -18.469 1.00 80.69 79 LYS A O 1
ATOM 633 N N . ILE A 1 80 ? 0.740 6.162 -18.609 1.00 83.94 80 ILE A N 1
ATOM 634 C CA . ILE A 1 80 ? 1.431 7.014 -19.574 1.00 83.94 80 ILE A CA 1
ATOM 635 C C . ILE A 1 80 ? 1.174 6.400 -20.948 1.00 83.94 80 ILE A C 1
ATOM 637 O O . ILE A 1 80 ? 1.365 5.199 -21.137 1.00 83.94 80 ILE A O 1
ATOM 641 N N . VAL A 1 81 ? 0.685 7.208 -21.883 1.00 85.94 81 VAL A N 1
ATOM 642 C CA . VAL A 1 81 ? 0.556 6.831 -23.293 1.00 85.94 81 VAL A CA 1
ATOM 643 C C . VAL A 1 81 ? 1.707 7.500 -24.026 1.00 85.94 81 VAL A C 1
ATOM 645 O O . VAL A 1 81 ? 1.911 8.704 -23.881 1.00 85.94 81 VAL A O 1
ATOM 648 N N . LEU A 1 82 ? 2.497 6.704 -24.739 1.00 90.81 82 LEU A N 1
ATOM 649 C CA . LEU A 1 82 ? 3.624 7.186 -25.523 1.00 90.81 82 LEU A CA 1
ATOM 650 C C . LEU A 1 82 ? 3.225 7.162 -26.994 1.00 90.81 82 LEU A C 1
ATOM 652 O O . LEU A 1 82 ? 2.948 6.097 -27.535 1.00 90.81 82 LEU A O 1
ATOM 656 N N . ASP A 1 83 ? 3.212 8.332 -27.627 1.00 92.69 83 ASP A N 1
ATOM 657 C CA . ASP A 1 83 ? 2.868 8.459 -29.048 1.00 92.69 83 ASP A CA 1
ATOM 658 C C . ASP A 1 83 ? 4.087 8.300 -29.964 1.00 92.69 83 ASP A C 1
ATOM 660 O O . ASP A 1 83 ? 3.943 8.112 -31.172 1.00 92.69 83 ASP A O 1
ATOM 664 N N . ARG A 1 84 ? 5.299 8.460 -29.410 1.00 93.31 84 ARG A N 1
ATOM 665 C CA . ARG A 1 84 ? 6.565 8.456 -30.151 1.00 93.31 84 ARG A CA 1
ATOM 666 C C . ARG A 1 84 ? 7.708 7.967 -29.274 1.00 93.31 84 ARG A C 1
ATOM 668 O O . ARG A 1 84 ? 7.842 8.425 -28.140 1.00 93.31 84 ARG A O 1
ATOM 675 N N . VAL A 1 85 ? 8.558 7.100 -29.816 1.00 93.12 85 VAL A N 1
ATOM 676 C CA . VAL A 1 85 ? 9.745 6.575 -29.120 1.00 93.12 85 VAL A CA 1
ATOM 677 C C . VAL A 1 85 ? 10.942 6.578 -30.065 1.00 93.12 85 VAL A C 1
ATOM 679 O O . VAL A 1 85 ? 10.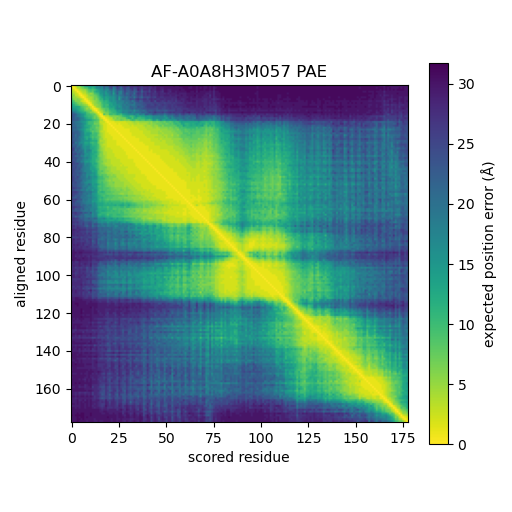815 6.199 -31.226 1.00 93.12 85 VAL A O 1
ATOM 682 N N . PHE A 1 86 ? 12.107 7.005 -29.573 1.00 92.88 86 PHE A N 1
ATOM 683 C CA . PHE A 1 86 ? 13.373 6.840 -30.286 1.00 92.88 86 PHE A CA 1
ATOM 684 C C . PHE A 1 86 ? 14.056 5.551 -29.839 1.00 92.88 86 PHE A C 1
ATOM 686 O O . PHE A 1 86 ? 14.251 5.345 -28.642 1.00 92.88 86 PHE A O 1
ATOM 693 N N . ILE A 1 87 ? 14.455 4.720 -30.799 1.00 90.94 87 ILE A N 1
ATOM 694 C CA . ILE A 1 87 ? 15.244 3.511 -30.554 1.00 90.94 87 ILE A CA 1
ATOM 695 C C . ILE A 1 87 ? 16.623 3.624 -31.208 1.00 90.94 87 ILE A C 1
ATOM 697 O O . ILE A 1 87 ? 16.793 4.243 -32.265 1.00 90.94 87 ILE A O 1
ATOM 701 N N . ASN A 1 88 ? 17.618 3.005 -30.574 1.00 84.50 88 ASN A N 1
ATOM 702 C CA . ASN A 1 88 ? 18.967 2.895 -31.120 1.00 84.50 88 ASN A CA 1
ATOM 703 C C . ASN A 1 88 ? 18.987 1.787 -32.181 1.00 84.50 88 ASN A C 1
ATOM 705 O O . ASN A 1 88 ? 19.062 0.610 -31.836 1.00 84.50 88 ASN A O 1
ATOM 709 N N . HIS A 1 89 ? 18.919 2.151 -33.464 1.00 78.44 89 HIS A N 1
ATOM 710 C CA . HIS A 1 89 ? 19.097 1.210 -34.571 1.00 78.44 89 HIS A CA 1
ATOM 711 C C . HIS A 1 89 ? 20.573 1.230 -35.040 1.00 78.44 89 HIS A C 1
ATOM 713 O O . HIS A 1 89 ? 21.212 2.284 -34.974 1.00 78.44 89 HIS A O 1
ATOM 719 N N . PRO A 1 90 ? 21.151 0.106 -35.522 1.00 79.88 90 PRO A N 1
ATOM 720 C CA . PRO A 1 90 ? 22.588 -0.013 -35.820 1.00 79.88 90 PRO A CA 1
ATOM 721 C C . PRO A 1 90 ? 23.184 1.060 -36.741 1.00 79.88 90 PRO A C 1
ATOM 723 O O . PRO A 1 90 ? 24.381 1.323 -36.693 1.00 79.88 90 PRO A O 1
ATOM 726 N N . THR A 1 91 ? 22.365 1.661 -37.603 1.00 82.50 91 THR A N 1
ATOM 727 C CA . THR A 1 91 ? 22.810 2.644 -38.604 1.00 82.50 91 THR A CA 1
ATOM 728 C C . THR A 1 91 ? 22.483 4.090 -38.220 1.00 82.50 91 THR A C 1
ATOM 730 O O . THR A 1 91 ? 23.205 4.998 -38.620 1.00 82.50 91 THR A O 1
ATOM 733 N N . ALA A 1 92 ? 21.402 4.325 -37.471 1.00 85.25 92 ALA A N 1
ATOM 734 C CA . ALA A 1 92 ? 20.940 5.653 -37.064 1.00 85.25 92 ALA A CA 1
ATOM 735 C C . ALA A 1 92 ?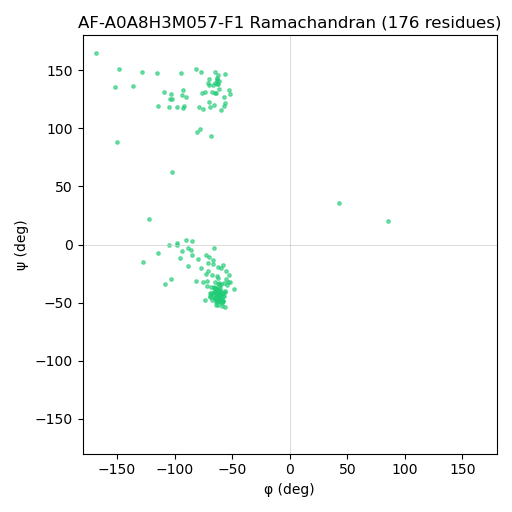 19.852 5.538 -35.985 1.00 85.25 92 ALA A C 1
ATOM 737 O O . ALA A 1 92 ? 19.254 4.481 -35.823 1.00 85.25 92 ALA A O 1
ATOM 738 N N . LEU A 1 93 ? 19.539 6.631 -35.287 1.00 89.88 93 LEU A N 1
ATOM 739 C CA . LEU A 1 93 ? 18.352 6.688 -34.429 1.00 89.88 93 LEU A CA 1
ATOM 740 C C . LEU A 1 93 ? 17.081 6.546 -35.273 1.00 89.88 93 LEU A C 1
ATOM 742 O O . LEU A 1 93 ? 16.903 7.265 -36.258 1.00 89.88 93 LEU A O 1
ATOM 746 N N . GLN A 1 94 ? 16.186 5.651 -34.865 1.00 92.38 94 GLN A N 1
ATOM 747 C CA . GLN A 1 94 ? 14.903 5.433 -35.528 1.00 92.38 94 GLN A CA 1
ATOM 748 C C . GLN A 1 94 ? 13.767 5.959 -34.649 1.00 92.38 94 GLN A C 1
ATOM 750 O O . GLN A 1 94 ? 13.705 5.658 -33.458 1.00 92.38 94 GLN A O 1
ATOM 755 N N . LEU A 1 95 ? 12.870 6.751 -35.242 1.00 94.56 95 LEU A N 1
ATOM 756 C CA . LEU A 1 95 ? 11.647 7.225 -34.597 1.00 94.56 95 LEU A CA 1
ATOM 757 C C . LEU A 1 95 ? 10.503 6.254 -34.891 1.00 94.56 95 LEU A C 1
ATOM 759 O O . LEU A 1 95 ? 10.126 6.080 -36.049 1.00 94.56 95 LEU A O 1
ATOM 763 N N . LEU A 1 96 ? 9.936 5.664 -33.846 1.00 95.06 96 LEU A N 1
ATOM 764 C CA . LEU A 1 96 ? 8.733 4.846 -33.920 1.00 95.06 96 LEU A CA 1
ATOM 765 C C . LEU A 1 96 ? 7.500 5.711 -33.665 1.00 95.06 96 LEU A C 1
ATOM 767 O O . LEU A 1 96 ? 7.468 6.497 -32.715 1.00 95.06 96 LEU A O 1
ATOM 771 N N . THR A 1 97 ? 6.492 5.547 -34.517 1.00 94.81 97 THR A N 1
ATOM 772 C CA . THR A 1 97 ? 5.178 6.204 -34.410 1.00 94.81 97 THR A CA 1
ATOM 773 C C . THR A 1 97 ? 4.016 5.214 -34.472 1.00 94.81 97 THR A C 1
ATOM 775 O O . THR A 1 97 ? 2.890 5.592 -34.164 1.00 94.81 97 THR A O 1
ATOM 778 N N . ASP A 1 98 ? 4.259 3.973 -34.909 1.00 95.44 98 ASP A N 1
ATOM 779 C CA . ASP A 1 98 ? 3.232 2.934 -34.920 1.00 95.44 98 ASP A CA 1
ATOM 780 C C . ASP A 1 98 ? 2.962 2.446 -33.481 1.00 95.44 98 ASP A C 1
ATOM 782 O O . ASP A 1 98 ? 3.915 2.143 -32.758 1.00 95.44 98 ASP A O 1
ATOM 786 N N . PRO A 1 99 ? 1.693 2.362 -33.034 1.00 93.88 99 PRO A N 1
ATOM 787 C CA . PRO A 1 99 ? 1.370 1.994 -31.656 1.00 93.88 99 PRO A CA 1
ATOM 788 C C . PRO A 1 99 ? 1.878 0.615 -31.230 1.00 93.88 99 PRO A C 1
ATOM 790 O O . PRO A 1 99 ? 2.215 0.428 -30.058 1.00 93.88 99 PRO A O 1
ATOM 793 N N . LYS A 1 100 ? 1.913 -0.356 -32.149 1.00 93.81 100 LYS A N 1
ATOM 794 C CA . LYS A 1 100 ? 2.379 -1.708 -31.847 1.00 93.81 100 LYS A CA 1
ATOM 795 C C . LYS A 1 100 ? 3.895 -1.711 -31.702 1.00 93.81 100 LYS A C 1
ATOM 797 O O . LYS A 1 100 ? 4.393 -2.177 -30.682 1.00 93.81 100 LYS A O 1
ATOM 802 N N . ASP A 1 101 ? 4.597 -1.093 -32.648 1.00 93.56 101 ASP A N 1
ATOM 803 C CA . ASP A 1 101 ? 6.059 -0.988 -32.608 1.00 93.56 101 ASP A CA 1
ATOM 804 C C . ASP A 1 101 ? 6.535 -0.221 -31.363 1.00 93.56 101 ASP A C 1
ATOM 806 O O . ASP A 1 101 ? 7.514 -0.605 -30.722 1.00 93.56 101 ASP A O 1
ATOM 810 N N . ILE A 1 102 ? 5.816 0.839 -30.971 1.00 94.44 102 ILE A N 1
ATOM 811 C CA . ILE A 1 102 ? 6.074 1.571 -29.723 1.00 94.44 102 ILE A CA 1
ATOM 812 C C . ILE A 1 102 ? 5.879 0.663 -28.508 1.00 94.44 102 ILE A C 1
ATOM 814 O O . ILE A 1 102 ? 6.730 0.650 -27.621 1.00 94.44 102 ILE A O 1
ATOM 818 N N . SER A 1 103 ? 4.766 -0.074 -28.443 1.00 93.00 103 SER A N 1
ATOM 819 C CA . SER A 1 103 ? 4.481 -0.972 -27.321 1.00 93.00 103 SER A CA 1
ATOM 820 C C . SER A 1 103 ? 5.579 -2.022 -27.162 1.00 93.00 103 SER A C 1
ATOM 822 O O . SER A 1 103 ? 6.093 -2.204 -26.058 1.00 93.00 103 SER A O 1
ATOM 824 N N . ASP A 1 104 ? 5.968 -2.667 -28.260 1.00 92.50 104 ASP A N 1
ATOM 825 C CA . ASP A 1 104 ? 6.984 -3.718 -28.261 1.00 92.50 104 ASP A CA 1
ATOM 826 C C . ASP A 1 104 ? 8.352 -3.159 -27.828 1.00 92.50 104 ASP A C 1
ATOM 828 O O . ASP A 1 104 ? 8.997 -3.7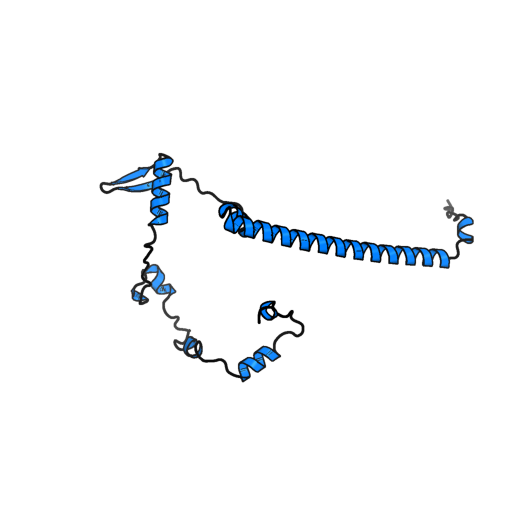20 -26.940 1.00 92.50 104 ASP A O 1
ATOM 832 N N . ALA A 1 105 ? 8.754 -1.997 -28.356 1.00 92.69 105 ALA A N 1
ATOM 833 C CA . ALA A 1 105 ? 10.005 -1.336 -27.977 1.00 92.69 105 ALA A CA 1
ATOM 834 C C . ALA A 1 105 ? 10.037 -0.882 -26.506 1.00 92.69 105 ALA A C 1
ATOM 836 O O . ALA A 1 105 ? 11.076 -0.949 -25.850 1.00 92.69 105 ALA A O 1
ATOM 837 N N . VAL A 1 106 ? 8.909 -0.410 -25.968 1.00 91.44 106 VAL A N 1
ATOM 838 C CA . VAL A 1 106 ? 8.798 0.020 -24.565 1.00 91.44 106 VAL A CA 1
ATOM 839 C C . VAL A 1 106 ? 8.889 -1.176 -23.624 1.00 91.44 106 VAL A C 1
ATOM 841 O O . VAL A 1 106 ? 9.596 -1.103 -22.618 1.00 91.44 106 VAL A O 1
ATOM 844 N N . VAL A 1 107 ? 8.197 -2.273 -23.943 1.00 90.56 107 VAL A N 1
ATOM 845 C CA . VAL A 1 107 ? 8.270 -3.515 -23.162 1.00 90.56 107 VAL A CA 1
ATOM 846 C C . VAL A 1 107 ? 9.702 -4.039 -23.141 1.00 90.56 107 VAL A C 1
ATOM 848 O O . VAL A 1 107 ? 10.224 -4.289 -22.056 1.00 90.56 107 VAL A O 1
ATOM 851 N N . ASP A 1 108 ? 10.352 -4.130 -24.303 1.00 90.06 108 ASP A N 1
ATOM 852 C CA . ASP A 1 108 ? 11.746 -4.570 -24.411 1.00 90.06 108 ASP A CA 1
ATOM 853 C C . ASP A 1 108 ? 12.691 -3.678 -23.594 1.00 90.06 108 ASP A C 1
ATOM 855 O O . ASP A 1 108 ? 13.461 -4.177 -22.770 1.00 90.06 108 ASP A O 1
ATOM 859 N N . HIS A 1 109 ? 12.571 -2.353 -23.738 1.00 89.19 109 HIS A N 1
ATOM 860 C CA . HIS A 1 109 ? 13.378 -1.410 -22.973 1.00 89.19 109 HIS A CA 1
ATOM 861 C C . HIS A 1 109 ? 13.227 -1.637 -21.471 1.00 89.19 109 HIS A C 1
ATOM 863 O O . HIS A 1 109 ? 14.226 -1.821 -20.795 1.00 89.19 109 HIS A O 1
ATOM 869 N N . PHE A 1 110 ? 12.015 -1.655 -20.915 1.00 86.12 110 PHE A N 1
ATOM 870 C CA . PHE A 1 110 ? 11.857 -1.768 -19.460 1.00 86.12 110 PHE A CA 1
ATOM 871 C C . PHE A 1 110 ? 12.174 -3.161 -18.908 1.00 86.12 110 PHE A C 1
ATOM 873 O O . PHE A 1 110 ? 12.566 -3.264 -17.746 1.00 86.12 110 PHE A O 1
ATOM 880 N N . GLN A 1 111 ? 12.051 -4.218 -19.713 1.00 86.19 111 GLN A N 1
ATOM 881 C CA . GLN A 1 111 ? 12.489 -5.558 -19.318 1.00 86.19 111 GLN A CA 1
ATOM 882 C C . GLN A 1 111 ? 14.018 -5.687 -19.288 1.00 86.19 111 GLN A C 1
ATOM 884 O O . GLN A 1 111 ? 14.541 -6.424 -18.453 1.00 86.19 111 GLN A O 1
ATOM 889 N N . ASN A 1 112 ? 14.732 -4.951 -20.148 1.00 85.00 112 ASN A N 1
ATOM 890 C CA . ASN A 1 112 ? 16.178 -5.102 -20.346 1.00 85.00 112 ASN A CA 1
ATOM 891 C C . ASN A 1 112 ? 17.022 -3.886 -19.915 1.00 85.00 112 ASN A C 1
ATOM 893 O O . ASN A 1 112 ? 18.250 -3.968 -19.907 1.00 85.00 112 ASN A O 1
ATOM 897 N N . ALA A 1 113 ? 16.405 -2.762 -19.538 1.00 82.12 113 ALA A N 1
ATOM 898 C CA . ALA A 1 113 ? 17.094 -1.510 -19.197 1.00 82.12 113 ALA A CA 1
ATOM 899 C C . ALA A 1 113 ? 18.020 -1.658 -17.989 1.00 82.12 113 ALA A C 1
ATOM 901 O O . ALA A 1 113 ? 19.021 -0.949 -17.885 1.00 82.12 113 ALA A O 1
ATOM 902 N N . ILE A 1 114 ? 17.688 -2.574 -17.078 1.00 72.62 114 ILE A N 1
ATOM 903 C CA . ILE A 1 114 ? 18.521 -2.924 -15.935 1.00 72.62 114 ILE A CA 1
ATOM 904 C C . ILE A 1 114 ? 18.968 -4.372 -16.131 1.00 72.62 114 ILE A C 1
ATOM 906 O O . ILE A 1 114 ? 18.121 -5.266 -16.174 1.00 72.62 114 ILE A O 1
ATOM 910 N N . PRO A 1 115 ? 20.281 -4.646 -16.220 1.00 71.00 115 PRO A N 1
ATOM 911 C CA . PRO A 1 115 ? 20.768 -6.014 -16.236 1.00 71.00 115 PRO A CA 1
ATOM 912 C C . PRO A 1 115 ? 20.270 -6.754 -14.989 1.00 71.00 115 PRO A C 1
ATOM 914 O O . PRO A 1 115 ? 20.583 -6.358 -13.869 1.00 71.00 115 PRO A O 1
ATOM 917 N N . ILE A 1 116 ? 19.543 -7.862 -15.177 1.00 62.25 116 ILE A N 1
ATOM 918 C CA . ILE A 1 116 ? 19.008 -8.719 -14.092 1.00 62.25 116 ILE A CA 1
ATOM 919 C C . ILE A 1 116 ? 20.130 -9.193 -13.145 1.00 62.25 116 ILE A C 1
ATOM 921 O O . ILE A 1 116 ? 19.903 -9.506 -11.980 1.00 62.25 116 ILE A O 1
ATOM 925 N N . LYS A 1 117 ? 21.372 -9.200 -13.639 1.00 59.28 117 LYS A N 1
ATOM 926 C CA . LYS A 1 117 ? 22.593 -9.435 -12.870 1.00 59.28 117 LYS A CA 1
ATOM 927 C C . LYS A 1 117 ? 23.310 -8.115 -12.595 1.00 59.28 117 LYS A C 1
ATOM 929 O O . LYS A 1 117 ? 24.428 -7.910 -13.062 1.00 59.28 117 LYS A O 1
ATOM 934 N N . SER A 1 118 ? 22.680 -7.203 -11.863 1.00 59.22 118 SER A N 1
ATOM 935 C CA . SER A 1 118 ? 23.419 -6.092 -11.272 1.00 59.22 118 SER A CA 1
ATOM 936 C C . SER A 1 118 ? 24.321 -6.676 -10.186 1.00 59.22 118 SER A C 1
ATOM 938 O O . SER A 1 118 ? 23.886 -6.908 -9.059 1.00 59.22 118 SER A O 1
ATOM 940 N N . THR A 1 119 ? 25.567 -6.992 -10.532 1.00 62.94 119 THR A N 1
ATOM 941 C CA . THR A 1 119 ? 26.587 -7.266 -9.522 1.00 62.94 119 THR A CA 1
ATOM 942 C C . THR A 1 119 ? 26.700 -6.008 -8.679 1.00 62.94 119 THR A C 1
ATOM 944 O O . THR A 1 119 ? 27.060 -4.955 -9.208 1.00 62.94 119 THR A O 1
ATOM 947 N N . SER A 1 120 ? 26.350 -6.097 -7.394 1.00 67.38 120 SER A N 1
ATOM 948 C CA . SER A 1 120 ? 26.538 -4.976 -6.480 1.00 67.38 120 SER A CA 1
ATOM 949 C C . SER A 1 120 ? 27.988 -4.501 -6.584 1.00 67.38 120 SER A C 1
ATOM 951 O O . SER A 1 120 ? 28.897 -5.337 -6.525 1.00 67.38 120 SER A O 1
ATOM 953 N N . PRO A 1 121 ? 28.229 -3.195 -6.777 1.00 66.69 121 PRO A N 1
ATOM 954 C CA . PRO A 1 121 ? 29.582 -2.674 -6.826 1.00 66.69 121 PRO A CA 1
ATOM 955 C C . PRO A 1 121 ? 30.286 -3.043 -5.519 1.00 66.69 121 PRO A C 1
ATOM 957 O O . PRO A 1 121 ? 29.841 -2.673 -4.437 1.00 66.69 121 PRO A O 1
ATOM 960 N N . LEU A 1 122 ? 31.369 -3.818 -5.626 1.00 72.12 122 LEU A N 1
ATOM 961 C CA . LEU A 1 122 ? 32.115 -4.335 -4.472 1.00 72.12 122 LEU A CA 1
ATOM 962 C C . LEU A 1 122 ? 32.809 -3.222 -3.673 1.00 72.12 122 LEU A C 1
ATOM 964 O O . LEU A 1 122 ? 33.239 -3.447 -2.547 1.00 72.12 122 LEU A O 1
ATOM 968 N N . HIS A 1 123 ? 32.954 -2.036 -4.267 1.00 78.38 123 HIS A N 1
ATOM 969 C CA . HIS A 1 123 ? 33.647 -0.904 -3.674 1.00 78.38 123 HIS A CA 1
ATOM 970 C C . HIS A 1 123 ? 33.033 0.419 -4.144 1.00 78.38 123 HIS A C 1
ATOM 972 O O . HIS A 1 123 ? 32.549 0.509 -5.270 1.00 78.38 123 HIS A O 1
ATOM 978 N N . ILE A 1 124 ? 33.113 1.468 -3.319 1.00 80.62 124 ILE A N 1
ATOM 979 C CA . ILE A 1 124 ? 32.576 2.804 -3.633 1.00 80.62 124 ILE A CA 1
ATOM 980 C C . ILE A 1 124 ? 33.150 3.393 -4.935 1.00 80.62 124 ILE A C 1
ATOM 982 O O . ILE A 1 124 ? 32.431 4.023 -5.700 1.00 80.62 124 ILE A O 1
ATOM 986 N N . PHE A 1 125 ? 34.415 3.091 -5.246 1.00 79.06 125 PHE A N 1
ATOM 987 C CA . PHE A 1 125 ? 35.078 3.479 -6.503 1.00 79.06 125 PHE A CA 1
ATOM 988 C C . PHE A 1 125 ? 34.496 2.804 -7.756 1.00 79.06 125 PHE A C 1
ATOM 990 O O . PHE A 1 125 ? 34.817 3.208 -8.867 1.00 79.06 125 PHE A O 1
ATOM 997 N N . ALA A 1 126 ? 33.669 1.767 -7.599 1.00 82.25 126 ALA A N 1
ATOM 998 C CA . ALA A 1 126 ? 32.948 1.140 -8.704 1.00 82.25 126 ALA A CA 1
ATOM 999 C C . ALA A 1 126 ? 31.584 1.805 -8.972 1.00 82.25 126 ALA A C 1
ATOM 1001 O O . ALA A 1 126 ? 30.881 1.400 -9.899 1.00 82.25 126 ALA A O 1
ATOM 1002 N N . LEU A 1 127 ? 31.187 2.801 -8.169 1.00 80.88 127 LEU A N 1
ATOM 1003 C CA . LEU A 1 127 ? 29.986 3.590 -8.420 1.00 80.88 127 LEU A CA 1
ATOM 1004 C C . LEU A 1 127 ? 30.236 4.624 -9.530 1.00 80.88 127 LEU A C 1
ATOM 1006 O O . LEU A 1 127 ? 31.339 5.156 -9.635 1.00 80.88 127 LEU A O 1
ATOM 1010 N N . PRO A 1 128 ? 29.209 4.971 -10.326 1.00 83.75 128 PRO A N 1
ATOM 1011 C CA . PRO A 1 128 ? 29.280 6.116 -11.229 1.00 83.75 128 PRO A CA 1
ATOM 1012 C C . PRO A 1 128 ? 29.610 7.415 -10.480 1.00 83.75 128 PRO A C 1
ATOM 1014 O O . PRO A 1 128 ? 29.101 7.625 -9.379 1.00 83.75 128 PRO A O 1
ATOM 1017 N N . ASP A 1 129 ? 30.351 8.325 -11.122 1.00 83.00 129 ASP A N 1
ATOM 1018 C CA . ASP A 1 129 ? 30.839 9.587 -10.531 1.00 83.00 129 ASP A CA 1
ATOM 1019 C C . ASP A 1 129 ? 29.759 10.388 -9.792 1.00 83.00 129 ASP A C 1
ATOM 1021 O O . ASP A 1 129 ? 30.002 10.932 -8.717 1.00 83.00 129 ASP A O 1
ATOM 1025 N N . ARG A 1 130 ? 28.532 10.400 -10.333 1.00 86.94 130 ARG A N 1
ATOM 1026 C CA . ARG A 1 130 ? 27.367 11.069 -9.729 1.00 86.94 130 ARG A CA 1
ATOM 1027 C C . ARG A 1 130 ? 27.096 10.631 -8.288 1.00 86.94 130 ARG A C 1
ATOM 1029 O O . ARG A 1 130 ? 26.599 11.423 -7.500 1.00 86.94 130 ARG A O 1
ATOM 1036 N N . TRP A 1 131 ? 27.351 9.367 -7.977 1.00 86.88 131 TRP A N 1
ATOM 1037 C CA . TRP A 1 131 ? 27.073 8.769 -6.676 1.00 86.88 131 TRP A CA 1
ATOM 1038 C C . TRP A 1 131 ? 28.289 8.784 -5.756 1.00 86.88 131 TRP A C 1
ATOM 1040 O O . TRP A 1 131 ? 28.154 8.535 -4.563 1.00 86.88 131 TRP A O 1
ATOM 1050 N N . HIS A 1 132 ? 29.474 9.093 -6.278 1.00 85.38 132 HIS A N 1
ATOM 1051 C CA . HIS A 1 132 ? 30.696 9.021 -5.495 1.00 85.38 132 HIS A CA 1
ATOM 1052 C C . HIS A 1 132 ? 30.686 10.016 -4.327 1.00 85.38 132 HIS A C 1
ATOM 1054 O O . HIS A 1 132 ? 31.083 9.653 -3.222 1.00 85.38 132 HIS A O 1
ATOM 1060 N N . SER A 1 133 ? 30.208 11.249 -4.530 1.00 84.44 133 SER A N 1
ATOM 1061 C CA . SER A 1 133 ? 30.081 12.243 -3.451 1.00 84.44 133 SER A CA 1
ATOM 1062 C C . SER A 1 133 ? 29.106 11.794 -2.369 1.00 84.44 133 SER A C 1
ATOM 1064 O O . SER A 1 133 ? 29.389 11.941 -1.185 1.00 84.44 133 SER A O 1
ATOM 1066 N N . GLU A 1 134 ? 27.990 11.205 -2.785 1.00 88.38 134 GLU A N 1
ATOM 1067 C CA . GLU A 1 134 ? 26.846 10.931 -1.917 1.00 88.38 134 GLU A CA 1
ATOM 1068 C C . GLU A 1 134 ? 27.080 9.755 -0.980 1.00 88.38 134 GLU A C 1
ATOM 1070 O O . GLU A 1 134 ? 26.583 9.751 0.143 1.00 88.38 134 GLU A O 1
ATOM 1075 N N . TYR A 1 135 ? 27.858 8.773 -1.430 1.00 86.06 135 TYR A N 1
ATOM 1076 C CA . TYR A 1 135 ? 28.216 7.610 -0.622 1.00 86.06 135 TYR A CA 1
ATOM 1077 C C . TYR A 1 135 ? 29.589 7.737 0.040 1.00 86.06 135 TYR A C 1
ATOM 1079 O O . TYR A 1 135 ? 30.002 6.818 0.749 1.00 86.06 135 TYR A O 1
ATOM 1087 N N . SER A 1 136 ? 30.313 8.840 -0.181 1.00 84.69 136 SER A N 1
ATOM 1088 C CA . SER A 1 136 ? 31.591 9.063 0.498 1.00 84.69 136 SER A CA 1
ATOM 1089 C C . SER A 1 136 ? 31.370 9.168 2.012 1.00 84.69 136 SER A C 1
ATOM 1091 O O . SER A 1 136 ? 30.411 9.818 2.436 1.00 84.69 136 SER A O 1
ATOM 1093 N N . PRO A 1 137 ? 32.238 8.558 2.844 1.00 86.00 137 PRO A N 1
ATOM 1094 C CA . PRO A 1 137 ? 32.144 8.689 4.292 1.00 86.00 137 PRO A CA 1
ATOM 1095 C C . PRO A 1 137 ? 32.094 10.156 4.715 1.00 86.00 137 PRO A C 1
ATOM 1097 O O . PRO A 1 137 ? 32.881 10.982 4.247 1.00 86.00 137 PRO A O 1
ATOM 1100 N N . MET A 1 138 ? 31.161 10.487 5.604 1.00 88.00 138 MET A N 1
ATOM 1101 C CA . MET A 1 138 ? 31.053 11.843 6.122 1.00 88.00 138 MET A CA 1
ATOM 1102 C C . MET A 1 138 ? 32.160 12.095 7.146 1.00 88.00 138 MET A C 1
ATOM 1104 O O . MET A 1 138 ? 32.316 11.336 8.097 1.00 88.00 138 MET A O 1
ATOM 1108 N N . ASN A 1 139 ? 32.880 13.209 7.006 1.00 87.56 139 ASN A N 1
ATOM 1109 C CA . ASN A 1 139 ? 34.007 13.551 7.888 1.00 87.56 139 ASN A CA 1
ATOM 1110 C C . ASN A 1 139 ? 33.617 13.743 9.366 1.00 87.56 139 ASN A C 1
ATOM 1112 O O . ASN A 1 139 ? 34.482 13.747 10.236 1.00 87.56 139 ASN A O 1
ATOM 1116 N N . ASN A 1 140 ? 32.334 13.974 9.652 1.00 91.19 140 ASN A N 1
ATOM 1117 C CA . ASN A 1 140 ? 31.805 14.167 11.003 1.00 91.19 140 ASN A CA 1
ATOM 1118 C C . ASN A 1 140 ? 31.280 12.871 11.643 1.00 91.19 140 ASN A C 1
ATOM 1120 O O . ASN A 1 140 ? 30.882 12.900 12.806 1.00 91.19 140 ASN A O 1
ATOM 1124 N N . VAL A 1 141 ? 31.246 11.764 10.901 1.00 88.38 141 VAL A N 1
ATOM 1125 C CA . VAL A 1 141 ? 30.791 10.466 11.391 1.00 88.38 141 VAL A CA 1
ATOM 1126 C C . VAL A 1 141 ? 32.018 9.600 11.639 1.00 88.38 141 VAL A C 1
ATOM 1128 O O . VAL A 1 141 ? 32.849 9.423 10.751 1.00 88.38 141 VAL A O 1
ATOM 1131 N N . SER A 1 142 ? 32.143 9.071 12.857 1.00 87.62 142 SER A N 1
ATOM 1132 C CA . SER A 1 142 ? 33.224 8.135 13.169 1.00 87.62 142 SER A CA 1
ATOM 1133 C C . SER A 1 142 ? 33.087 6.873 12.305 1.00 87.62 142 SER A C 1
ATOM 1135 O O . SER A 1 142 ? 31.971 6.371 12.175 1.00 87.62 142 SER A O 1
ATOM 1137 N N . PRO A 1 143 ? 34.171 6.314 11.744 1.00 83.94 143 PRO A N 1
ATOM 1138 C CA . PRO A 1 143 ? 34.119 5.021 11.056 1.00 83.94 143 PRO A CA 1
ATOM 1139 C C . PRO A 1 143 ? 33.546 3.898 11.935 1.00 83.94 143 PRO A C 1
ATOM 1141 O O . PRO A 1 143 ? 32.868 3.006 11.434 1.00 83.94 143 PRO A O 1
ATOM 1144 N N . ASP A 1 144 ? 33.743 4.013 13.247 1.00 88.38 144 ASP A N 1
ATOM 1145 C CA . ASP A 1 144 ? 33.435 2.979 14.237 1.00 88.38 144 ASP A CA 1
ATOM 1146 C C . ASP A 1 144 ? 31.966 3.007 14.712 1.00 88.38 144 ASP A C 1
ATOM 1148 O O . ASP A 1 144 ? 31.580 2.242 15.595 1.00 88.38 144 ASP A O 1
ATOM 1152 N N . ILE A 1 145 ? 31.103 3.888 14.170 1.00 89.38 145 ILE A N 1
ATOM 1153 C CA . ILE A 1 145 ? 29.702 4.014 14.640 1.00 89.38 145 ILE A CA 1
ATOM 1154 C C . ILE A 1 145 ? 28.885 2.720 14.502 1.00 89.38 145 ILE A C 1
ATOM 1156 O O . ILE A 1 145 ? 27.854 2.579 15.158 1.00 89.38 145 ILE A O 1
ATOM 1160 N N . TYR A 1 146 ? 29.325 1.796 13.647 1.00 86.25 146 TYR A N 1
ATOM 1161 C CA . TYR A 1 146 ? 28.663 0.517 13.404 1.00 86.25 146 TYR A CA 1
ATOM 1162 C C . TYR A 1 146 ? 29.374 -0.670 14.062 1.00 86.25 146 TYR A C 1
ATOM 1164 O O . TYR A 1 146 ? 28.875 -1.789 13.955 1.00 86.25 146 TYR A O 1
ATOM 1172 N N . ASP A 1 147 ? 30.488 -0.464 14.768 1.00 88.38 147 ASP A N 1
ATOM 1173 C CA . ASP A 1 147 ? 31.255 -1.558 15.382 1.00 88.38 147 ASP A CA 1
ATOM 1174 C C . ASP A 1 147 ? 30.426 -2.334 16.413 1.00 88.38 147 ASP A C 1
ATOM 1176 O O . ASP A 1 147 ? 30.544 -3.553 16.547 1.00 88.38 147 ASP A O 1
ATOM 1180 N N . SER A 1 148 ? 29.528 -1.638 17.110 1.00 87.38 148 SER A N 1
ATOM 1181 C CA . SER A 1 148 ? 28.591 -2.235 18.060 1.00 87.38 148 SER A CA 1
ATOM 1182 C C . SER A 1 148 ? 27.300 -2.755 17.417 1.00 87.38 148 SER A C 1
ATOM 1184 O O . SER A 1 148 ? 26.506 -3.388 18.109 1.00 87.38 148 SER A O 1
ATOM 1186 N N . LEU A 1 149 ? 27.068 -2.560 16.113 1.00 86.50 149 LEU A N 1
ATOM 1187 C CA . LEU A 1 149 ? 25.798 -2.918 15.460 1.00 86.50 149 LEU A CA 1
ATOM 1188 C C . LEU A 1 149 ? 25.505 -4.424 15.529 1.00 86.50 149 LEU A C 1
ATOM 1190 O O . LEU A 1 149 ? 24.353 -4.833 15.632 1.00 86.50 149 LEU A O 1
ATOM 1194 N N . LEU A 1 150 ? 26.558 -5.244 15.472 1.00 86.94 150 LEU A N 1
ATOM 1195 C CA . LEU A 1 150 ? 26.470 -6.702 15.596 1.00 86.94 150 LEU A CA 1
ATOM 1196 C C . LEU A 1 150 ? 26.789 -7.199 17.012 1.00 86.94 150 LEU A C 1
ATOM 1198 O O . LEU A 1 150 ? 26.808 -8.409 17.247 1.00 86.94 150 LEU A O 1
ATOM 1202 N N . SER A 1 151 ? 27.065 -6.291 17.951 1.00 89.62 151 SER A N 1
ATOM 1203 C CA . SER A 1 151 ? 27.275 -6.675 19.342 1.00 89.62 151 SER A CA 1
ATOM 1204 C C . SER A 1 151 ? 25.942 -7.102 19.969 1.00 89.62 151 SER A C 1
ATOM 1206 O O . SER A 1 151 ? 24.905 -6.500 19.683 1.00 89.62 151 SER A O 1
ATOM 1208 N N . PRO A 1 152 ? 25.926 -8.167 20.788 1.00 88.56 152 PRO A N 1
ATOM 1209 C CA . PRO A 1 152 ? 24.708 -8.567 21.468 1.00 88.56 152 PRO A CA 1
ATOM 1210 C C . PRO A 1 152 ? 24.282 -7.473 22.464 1.00 88.56 152 PRO A C 1
ATOM 1212 O O . PRO A 1 152 ? 25.140 -6.936 23.169 1.00 88.56 152 PRO A O 1
ATOM 1215 N N . PRO A 1 153 ? 22.977 -7.169 22.563 1.00 87.44 153 PRO A N 1
ATOM 1216 C CA . PRO A 1 153 ? 22.469 -6.182 23.511 1.00 87.44 153 PRO A CA 1
ATOM 1217 C C . PRO A 1 153 ? 22.749 -6.599 24.958 1.00 87.44 153 PRO A C 1
ATOM 1219 O O . PRO A 1 153 ? 22.700 -7.785 25.308 1.00 87.44 153 PRO A O 1
ATOM 1222 N N . PHE A 1 154 ? 23.012 -5.619 25.822 1.00 91.00 154 PHE A N 1
ATOM 1223 C CA . PHE A 1 154 ? 23.323 -5.872 27.229 1.00 91.00 154 PHE A CA 1
ATOM 1224 C C . PHE A 1 154 ? 22.050 -6.093 28.054 1.00 91.00 154 PHE A C 1
ATOM 1226 O O . PHE A 1 154 ? 20.996 -5.527 27.775 1.00 91.00 154 PHE A O 1
ATOM 1233 N N . LEU A 1 155 ? 22.144 -6.877 29.133 1.00 91.50 155 LEU A N 1
ATOM 1234 C CA . LEU A 1 155 ? 21.002 -7.123 30.027 1.00 91.50 155 LEU A CA 1
ATOM 1235 C C . LEU A 1 155 ? 20.405 -5.820 30.592 1.00 91.50 155 LEU A C 1
ATOM 1237 O O . LEU A 1 155 ? 19.189 -5.683 30.671 1.00 91.50 155 LEU A O 1
ATOM 1241 N N . GLU A 1 156 ? 21.248 -4.852 30.947 1.00 92.50 156 GLU A N 1
ATOM 1242 C CA . GLU A 1 156 ? 20.810 -3.552 31.475 1.00 92.50 156 GLU A CA 1
ATOM 1243 C C . GLU A 1 156 ? 20.032 -2.725 30.435 1.00 92.50 156 GLU A C 1
ATOM 1245 O O . GLU A 1 156 ? 19.043 -2.064 30.749 1.00 92.50 156 GLU A O 1
ATOM 1250 N N . GLU A 1 157 ? 20.436 -2.801 29.166 1.00 90.69 157 GLU A N 1
ATOM 1251 C CA . GLU A 1 157 ? 19.740 -2.155 28.051 1.00 90.69 157 GLU A CA 1
ATOM 1252 C C . GLU A 1 157 ? 18.339 -2.752 27.859 1.00 90.69 157 GLU A C 1
ATOM 1254 O O . GLU A 1 157 ? 17.359 -2.023 27.699 1.00 90.69 157 GLU A O 1
ATOM 1259 N N . TRP A 1 158 ? 18.210 -4.077 27.978 1.00 90.94 158 TRP A N 1
ATOM 1260 C CA . TRP A 1 158 ? 16.910 -4.746 27.969 1.00 90.94 158 TRP A CA 1
ATOM 1261 C C . TRP A 1 158 ? 16.022 -4.307 29.132 1.00 90.94 158 TRP A C 1
ATOM 1263 O O . TRP A 1 158 ? 14.861 -3.959 28.921 1.00 90.94 158 TRP A O 1
ATOM 1273 N N . LEU A 1 159 ? 16.553 -4.303 30.357 1.00 92.12 159 LEU A N 1
ATOM 1274 C CA . LEU A 1 159 ? 15.794 -3.938 31.557 1.00 92.12 159 LEU A CA 1
ATOM 1275 C C . LEU A 1 159 ? 15.341 -2.471 31.526 1.00 92.12 159 LEU A C 1
ATOM 1277 O O . LEU A 1 159 ? 14.185 -2.166 31.837 1.00 92.12 159 LEU A O 1
ATOM 1281 N N . SER A 1 160 ? 16.219 -1.563 31.102 1.00 91.25 160 SER A N 1
ATOM 1282 C CA . SER A 1 160 ? 15.885 -0.145 30.924 1.00 91.25 160 SER A CA 1
ATOM 1283 C C . SER A 1 160 ? 14.853 0.065 29.811 1.00 91.25 160 SER A C 1
ATOM 1285 O O . SER A 1 160 ? 13.883 0.796 30.006 1.00 91.25 160 SER A O 1
ATOM 1287 N N . THR A 1 161 ? 14.973 -0.648 28.690 1.00 90.94 161 THR A N 1
ATOM 1288 C CA . THR A 1 161 ? 13.989 -0.587 27.600 1.00 90.94 161 THR A CA 1
ATOM 1289 C C . THR A 1 161 ? 12.619 -1.065 28.070 1.00 90.94 161 THR A C 1
ATOM 1291 O O . THR A 1 161 ? 11.644 -0.326 27.940 1.00 90.94 161 THR A O 1
ATOM 1294 N N . VAL A 1 162 ? 12.536 -2.249 28.688 1.00 87.38 162 VAL A N 1
ATOM 1295 C CA . VAL A 1 162 ? 11.275 -2.829 29.185 1.00 87.38 162 VAL A CA 1
ATOM 1296 C C . VAL A 1 162 ? 10.622 -1.934 30.237 1.00 87.38 162 VAL A C 1
ATOM 1298 O O . VAL A 1 162 ? 9.419 -1.695 30.173 1.00 87.38 162 VAL A O 1
ATOM 1301 N N . SER A 1 163 ? 11.398 -1.393 31.179 1.00 86.06 163 SER A N 1
ATOM 1302 C CA . SER A 1 163 ? 10.865 -0.495 32.214 1.00 86.06 163 SER A CA 1
ATOM 1303 C C . SER A 1 163 ? 10.382 0.854 31.669 1.00 86.06 163 SER A C 1
ATOM 1305 O O . SER A 1 163 ? 9.489 1.461 32.258 1.00 86.06 163 SER A O 1
ATOM 1307 N N . SER A 1 164 ? 10.923 1.313 30.535 1.00 88.50 164 SER A N 1
ATOM 1308 C CA . SER A 1 164 ? 10.495 2.547 29.863 1.00 88.50 164 SER A CA 1
ATOM 1309 C C . SER A 1 164 ? 9.224 2.394 29.015 1.00 88.50 164 SER A C 1
ATOM 1311 O O . SER A 1 164 ? 8.647 3.395 28.581 1.00 88.50 164 SER A O 1
ATOM 1313 N N . MET A 1 165 ? 8.772 1.161 28.756 1.00 86.06 165 MET A N 1
ATOM 1314 C CA . MET A 1 165 ? 7.600 0.929 27.915 1.00 86.06 165 MET A CA 1
ATOM 1315 C C . MET A 1 165 ? 6.303 1.383 28.612 1.00 86.06 165 MET A C 1
ATOM 1317 O O . MET A 1 165 ? 6.135 1.189 29.816 1.00 86.06 165 MET A O 1
ATOM 1321 N N . PRO A 1 166 ? 5.336 1.959 27.872 1.00 81.75 166 PRO A N 1
ATOM 1322 C CA . PRO A 1 166 ? 4.055 2.353 28.445 1.00 81.75 166 PRO A CA 1
ATOM 1323 C C . PRO A 1 166 ? 3.266 1.132 28.928 1.00 81.75 166 PRO A C 1
ATOM 1325 O O . PRO A 1 166 ? 3.045 0.187 28.167 1.00 81.75 166 PRO A O 1
ATOM 1328 N N . ASN A 1 167 ? 2.775 1.185 30.165 1.00 80.75 167 ASN A N 1
ATOM 1329 C CA . ASN A 1 167 ? 1.898 0.152 30.714 1.00 80.75 167 ASN A CA 1
ATOM 1330 C C . ASN A 1 167 ? 0.569 0.076 29.937 1.00 80.75 167 ASN A C 1
ATOM 1332 O O . ASN A 1 167 ? 0.000 1.101 29.562 1.00 80.75 167 ASN A O 1
ATOM 1336 N N . GLY A 1 168 ? 0.046 -1.139 29.736 1.00 71.94 168 GLY A N 1
ATOM 1337 C CA . GLY A 1 168 ? -1.274 -1.358 29.126 1.00 71.94 168 GLY A CA 1
ATOM 1338 C C . GLY A 1 168 ? -1.303 -1.382 27.593 1.00 71.94 168 GLY A C 1
ATOM 1339 O O . GLY A 1 168 ? -2.365 -1.193 27.002 1.00 71.94 168 GLY A O 1
ATOM 1340 N N . LYS A 1 169 ? -0.161 -1.614 26.933 1.00 73.56 169 LYS A N 1
ATOM 1341 C CA . LYS A 1 169 ? -0.126 -1.964 25.503 1.00 73.56 169 LYS A CA 1
ATOM 1342 C C . LYS A 1 169 ? -0.837 -3.307 25.276 1.00 73.56 169 LYS A C 1
ATOM 1344 O O . LYS A 1 169 ? -0.750 -4.205 26.111 1.00 73.56 169 LYS A O 1
ATOM 1349 N N . ALA A 1 170 ? -1.543 -3.431 24.153 1.00 64.44 170 ALA A N 1
ATOM 1350 C CA . ALA A 1 170 ? -2.110 -4.707 23.727 1.00 64.44 170 ALA A CA 1
ATOM 1351 C C . ALA A 1 170 ? -0.981 -5.723 23.491 1.00 64.44 170 ALA A C 1
ATOM 1353 O O . ALA A 1 170 ? 0.075 -5.355 22.978 1.00 64.44 170 ALA A O 1
ATOM 1354 N N . SER A 1 171 ? -1.202 -6.976 23.890 1.00 64.44 171 SER A N 1
ATOM 1355 C CA . SER A 1 171 ? -0.288 -8.072 23.567 1.00 64.44 171 SER A CA 1
ATOM 1356 C C . SER A 1 171 ? -0.311 -8.314 22.056 1.00 64.44 171 SER A C 1
ATOM 1358 O O . SER A 1 171 ? -1.386 -8.267 21.452 1.00 64.44 171 SER A O 1
ATOM 1360 N N . ASP A 1 172 ? 0.858 -8.523 21.448 1.00 59.19 172 ASP A N 1
ATOM 1361 C CA . ASP A 1 172 ? 0.939 -8.846 20.024 1.00 59.19 172 ASP A CA 1
ATOM 1362 C C . ASP A 1 172 ? 0.278 -10.211 19.735 1.00 59.19 172 ASP A C 1
ATOM 1364 O O . ASP A 1 172 ? 0.372 -11.124 20.561 1.00 59.19 172 ASP A O 1
ATOM 1368 N N . PRO A 1 173 ? -0.323 -10.417 18.546 1.00 60.34 173 PRO A N 1
ATOM 1369 C CA . PRO A 1 173 ? -1.034 -11.655 18.191 1.00 60.34 173 PRO A CA 1
ATOM 1370 C C . PRO A 1 173 ? -0.150 -12.912 18.089 1.00 60.34 173 PRO A C 1
ATOM 1372 O O . PRO A 1 173 ? -0.646 -14.000 17.818 1.00 60.34 173 PRO A O 1
ATOM 1375 N N . LEU A 1 174 ? 1.168 -12.788 18.271 1.00 54.38 174 LEU A N 1
ATOM 1376 C CA . LEU A 1 174 ? 2.115 -13.901 18.153 1.00 54.38 174 LEU A CA 1
ATOM 1377 C C . LEU A 1 174 ? 2.006 -14.930 19.290 1.00 54.38 174 LEU A C 1
ATOM 1379 O O . LEU A 1 174 ? 2.583 -16.008 19.178 1.00 54.38 174 LEU A O 1
ATOM 1383 N N . HIS A 1 175 ? 1.256 -14.637 20.356 1.00 48.00 175 HIS A N 1
ATOM 1384 C CA . HIS A 1 175 ? 1.026 -15.593 21.443 1.00 48.00 175 HIS A CA 1
ATOM 1385 C C . HIS A 1 175 ? 0.074 -16.750 21.052 1.00 48.00 175 HIS A C 1
ATOM 1387 O O . HIS A 1 175 ? -0.023 -17.726 21.791 1.00 48.00 175 HIS A O 1
ATOM 1393 N N . ASP A 1 176 ? -0.582 -16.692 19.886 1.00 46.06 176 ASP A N 1
ATOM 1394 C CA . ASP A 1 176 ? -1.490 -17.753 19.413 1.00 46.06 176 ASP A CA 1
ATOM 1395 C C . ASP A 1 176 ? -0.798 -18.853 18.572 1.00 46.06 176 ASP A C 1
ATOM 1397 O O . ASP A 1 176 ? -1.470 -19.755 18.075 1.00 46.06 176 ASP A O 1
ATOM 1401 N N . PHE A 1 177 ? 0.533 -18.812 18.402 1.00 43.88 177 PHE A N 1
ATOM 1402 C CA . PHE A 1 177 ? 1.268 -19.722 17.501 1.00 43.88 177 PHE A CA 1
ATOM 1403 C C . PHE A 1 177 ? 2.380 -20.574 18.149 1.00 43.88 177 PHE A C 1
ATOM 1405 O O . PHE A 1 177 ? 3.256 -21.063 17.431 1.00 43.88 177 PHE A O 1
ATOM 1412 N N . ILE A 1 178 ? 2.353 -20.805 19.468 1.00 43.34 178 ILE A N 1
ATOM 1413 C CA . ILE A 1 178 ? 3.232 -21.794 20.134 1.00 43.34 178 ILE A CA 1
ATOM 1414 C C . ILE A 1 178 ? 2.402 -22.832 20.884 1.00 43.34 178 ILE A C 1
ATOM 1416 O O . ILE A 1 178 ? 1.512 -22.420 21.659 1.00 43.34 178 ILE A O 1
#

Radius of gyration: 35.98 Å; Cα contacts (8 Å, |Δi|>4): 49; chains: 1; bounding box: 90×70×79 Å

Solvent-accessible surface area (backbone atoms only — not comparable to full-atom values): 11385 Å² total; per-residue (Å²): 140,82,84,80,78,85,78,76,64,73,74,59,74,74,53,55,66,66,60,53,51,53,51,51,52,49,51,53,50,52,52,52,50,51,50,52,53,49,54,51,52,52,48,55,49,51,56,52,51,53,49,53,52,50,55,52,40,56,51,22,56,80,75,35,55,67,62,23,51,50,63,74,62,74,59,85,84,82,80,87,83,77,73,65,44,80,45,91,44,101,88,48,79,42,79,36,64,52,72,64,63,36,50,54,52,51,53,50,44,71,68,57,71,56,62,94,76,69,72,73,63,93,44,72,88,65,47,61,75,87,49,40,73,75,70,45,84,54,92,91,54,66,90,65,78,57,70,61,71,82,50,80,84,52,72,67,58,52,53,53,52,61,71,69,52,74,85,87,67,80,81,70,81,72,76,80,76,121

Mean predicted aligned error: 16.6 Å

Sequence (178 aa):
MTKSVPVLPLTLSSCQADNFNKLFDTLSHSSKLLRGLHLLKEKEFQDSSIKAHIENRDLNFDTDISSFINSVLSRSHRKIVLDRVFINHPTALQLLTDPKDISDAVVDHFQNAIPIKSTSPLHIFALPDRWHSEYSPMNNVSPDIYDSLLSPPFLEEWLSTVSSMPNGKASDPLHDFI

pLDDT: mean 83.69, std 14.08, range [43.34, 98.44]